Protein AF-A0A3N5WLM2-F1 (afdb_monomer_lite)

Foldseek 3Di:
DDDDDDDDDDPPPPPPPPQPDDDPPDDDQWDDDFDLAQATEAEWQEPPRKDKDKTKGADWAFDFKDKDKWAKFANDDFQWKKKKKWKAFWDQDDVHNGIDGDDTPAIDIQTRPQKDKDFPFFQTKYWYDYPDDDIDTRRYGTMMMIMHGHDRVRTDTDDHHNVRMGMMMMMMHIYGPPPPMTMD

Secondary structure (DSSP, 8-state):
-----------------------TTS--S-------STT-EEE--BTT--EEEEEEE-S-EEE-EEEEEEEBGGG---TTPEEEEEEEEEE-SSSSSS-EEEEEEEEEEE-TTSEEEEEEEES---EEEETTTEEESS--SEEEEEEEE--GGGSEEE--BTTB-EEEEEEEEEE--SS---B-

pLDDT: mean 91.4, std 15.49, range [40.03, 98.88]

Radius of gyration: 20.11 Å; chains: 1; bounding box: 46×78×51 Å

Structure (mmCIF, N/CA/C/O backbone):
data_AF-A0A3N5WLM2-F1
#
_entry.id   AF-A0A3N5WLM2-F1
#
loop_
_atom_site.group_PDB
_atom_site.id
_atom_site.type_symbol
_atom_site.label_atom_id
_atom_site.label_alt_id
_atom_site.label_comp_id
_atom_site.label_asym_id
_atom_site.label_entity_id
_atom_site.label_seq_id
_atom_site.pdbx_PDB_ins_code
_atom_site.Cartn_x
_atom_site.Cartn_y
_atom_site.Cartn_z
_atom_site.occupancy
_atom_site.B_iso_or_equiv
_atom_site.auth_seq_id
_atom_site.auth_comp_id
_atom_site.auth_asym_id
_atom_site.auth_atom_id
_atom_site.pdbx_PDB_model_num
ATOM 1 N N . MET A 1 1 ? 23.595 -56.200 30.506 1.00 44.47 1 MET A N 1
ATOM 2 C CA . MET A 1 1 ? 23.337 -54.750 30.668 1.00 44.47 1 MET A CA 1
ATOM 3 C C . MET A 1 1 ? 23.319 -54.104 29.282 1.00 44.47 1 MET A C 1
ATOM 5 O O . MET A 1 1 ? 24.371 -53.776 28.753 1.00 44.47 1 MET A O 1
ATOM 9 N N . ARG A 1 2 ? 22.150 -54.022 28.634 1.00 40.03 2 ARG A N 1
ATOM 10 C CA . ARG A 1 2 ? 21.978 -53.381 27.317 1.00 40.03 2 ARG A CA 1
ATOM 11 C C . ARG A 1 2 ? 21.436 -51.975 27.572 1.00 40.03 2 ARG A C 1
ATOM 13 O O . ARG A 1 2 ? 20.344 -51.846 28.112 1.00 40.03 2 ARG A O 1
ATOM 20 N N . ARG A 1 3 ? 22.230 -50.947 27.268 1.00 43.75 3 ARG A N 1
ATOM 21 C CA . ARG A 1 3 ? 21.821 -49.540 27.363 1.00 43.75 3 ARG A CA 1
ATOM 22 C C . ARG A 1 3 ? 20.996 -49.202 26.122 1.00 43.75 3 ARG A C 1
ATOM 24 O O . ARG A 1 3 ? 21.538 -49.175 25.023 1.00 43.75 3 ARG A O 1
ATOM 31 N N . THR A 1 4 ? 19.699 -48.996 26.292 1.00 44.50 4 THR A N 1
ATOM 32 C CA . THR A 1 4 ? 18.829 -48.385 25.285 1.00 44.50 4 THR A CA 1
ATOM 33 C C . THR A 1 4 ? 19.097 -46.883 25.264 1.00 44.50 4 THR A C 1
ATOM 35 O O . THR A 1 4 ? 18.887 -46.197 26.260 1.00 44.50 4 THR A O 1
ATOM 38 N N . VAL A 1 5 ? 19.601 -46.380 24.138 1.00 48.16 5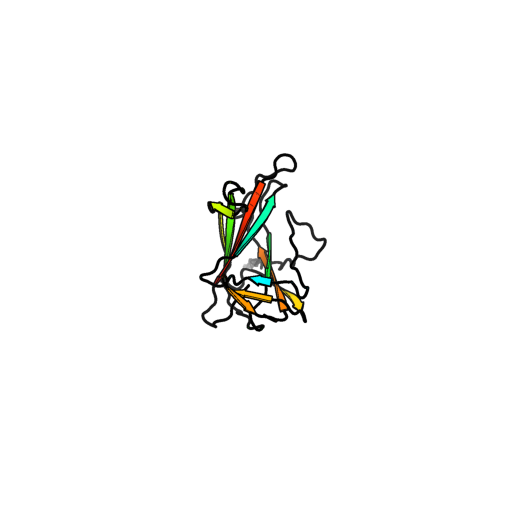 VAL A N 1
ATOM 39 C CA . VAL A 1 5 ? 19.679 -44.944 23.853 1.00 48.16 5 VAL A CA 1
ATOM 40 C C . VAL A 1 5 ? 18.321 -44.540 23.287 1.00 48.16 5 VAL A C 1
ATOM 42 O O . VAL A 1 5 ? 17.920 -45.046 22.242 1.00 48.16 5 VAL A O 1
ATOM 45 N N . ALA A 1 6 ? 17.591 -43.684 23.998 1.00 45.59 6 ALA A N 1
ATOM 46 C CA . ALA A 1 6 ? 16.382 -43.057 23.482 1.00 45.59 6 ALA A CA 1
ATOM 47 C C . ALA A 1 6 ? 16.792 -41.817 22.677 1.00 45.59 6 ALA A C 1
ATOM 49 O O . ALA A 1 6 ? 17.279 -40.840 23.244 1.00 45.59 6 ALA A O 1
ATOM 50 N N . SER A 1 7 ? 16.637 -41.872 21.355 1.00 45.97 7 SER A N 1
ATOM 51 C CA . SER A 1 7 ? 1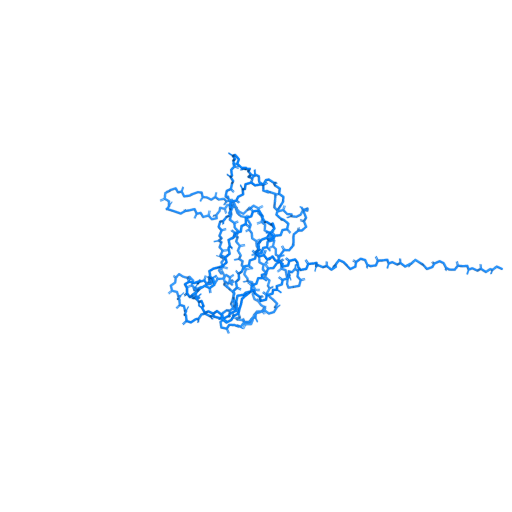6.790 -40.703 20.490 1.00 45.97 7 SER A CA 1
ATOM 52 C C . SER A 1 7 ? 15.557 -39.813 20.622 1.00 45.97 7 SER A C 1
ATOM 54 O O . SER A 1 7 ? 14.458 -40.212 20.244 1.00 45.97 7 SER A O 1
ATOM 56 N N . PHE A 1 8 ? 15.742 -38.602 21.146 1.00 47.66 8 PHE A N 1
ATOM 57 C CA . PHE A 1 8 ? 14.763 -37.525 21.028 1.00 47.66 8 PHE A CA 1
ATOM 58 C C . PHE A 1 8 ? 14.838 -36.962 19.606 1.00 47.66 8 PHE A C 1
ATOM 60 O O . PHE A 1 8 ? 15.815 -36.309 19.244 1.00 47.66 8 PHE A O 1
ATOM 67 N N . ALA A 1 9 ? 13.825 -37.239 18.787 1.00 48.75 9 ALA A N 1
ATOM 68 C CA . ALA A 1 9 ? 13.626 -36.523 17.536 1.00 48.75 9 ALA A CA 1
ATOM 69 C C . ALA A 1 9 ? 13.034 -35.146 17.868 1.00 48.75 9 ALA A C 1
ATOM 71 O O . ALA A 1 9 ? 11.896 -35.051 18.327 1.00 48.75 9 ALA A O 1
ATOM 72 N N . ALA A 1 10 ? 13.817 -34.086 17.680 1.00 49.72 10 ALA A N 1
ATOM 73 C CA . ALA A 1 10 ? 13.306 -32.724 17.708 1.00 49.72 10 ALA A CA 1
ATOM 74 C C . ALA A 1 10 ? 12.447 -32.512 16.452 1.00 49.72 10 ALA A C 1
ATOM 76 O O . ALA A 1 10 ? 12.963 -32.543 15.334 1.00 49.72 10 ALA A O 1
ATOM 77 N N . LEU A 1 11 ? 11.136 -32.335 16.629 1.00 43.75 11 LEU A N 1
ATOM 78 C CA . LEU A 1 11 ? 10.263 -31.852 15.564 1.00 43.75 11 LEU A CA 1
ATOM 79 C C . LEU A 1 11 ? 10.614 -30.378 15.321 1.00 43.75 11 LEU A C 1
ATOM 81 O O . LEU A 1 11 ? 10.199 -29.501 16.075 1.00 43.75 11 LEU A O 1
ATOM 85 N N . LEU A 1 12 ? 11.402 -30.107 14.282 1.00 45.97 12 LEU A N 1
ATOM 86 C CA . LEU A 1 12 ? 11.454 -28.777 13.689 1.00 45.97 12 LEU A CA 1
ATOM 87 C C . LEU A 1 12 ? 10.104 -28.538 13.007 1.00 45.97 12 LEU A C 1
ATOM 89 O O . LEU A 1 12 ? 9.857 -29.039 11.912 1.00 45.97 12 LEU A O 1
ATOM 93 N N . LEU A 1 13 ? 9.219 -27.797 13.673 1.00 43.22 13 LEU A N 1
ATOM 94 C CA . LEU A 1 13 ? 8.105 -27.138 13.004 1.00 43.22 13 LEU A CA 1
ATOM 95 C C . LEU A 1 13 ? 8.706 -26.080 12.075 1.00 43.22 13 LEU A C 1
ATOM 97 O O . LEU A 1 13 ? 8.977 -24.956 12.490 1.00 43.22 13 LEU A O 1
ATOM 101 N N . LEU A 1 14 ? 8.946 -26.448 10.815 1.00 43.94 14 LEU A N 1
ATOM 102 C CA . LEU A 1 14 ? 8.993 -25.452 9.756 1.00 43.94 14 LEU A CA 1
ATOM 103 C C . LEU A 1 14 ? 7.579 -24.883 9.652 1.00 43.94 14 LEU A C 1
ATOM 105 O O . LEU A 1 14 ? 6.694 -25.510 9.070 1.00 43.94 14 LEU A O 1
ATOM 109 N N . ALA A 1 15 ? 7.362 -23.712 10.246 1.00 44.44 15 ALA A N 1
ATOM 110 C CA . ALA A 1 15 ? 6.264 -22.862 9.835 1.00 44.44 15 ALA A CA 1
ATOM 111 C C . ALA A 1 15 ? 6.551 -22.485 8.379 1.00 44.44 15 ALA A C 1
ATOM 113 O O . ALA A 1 15 ? 7.351 -21.596 8.097 1.00 44.44 15 ALA A O 1
ATOM 114 N N . ALA A 1 16 ? 5.964 -23.226 7.441 1.00 44.88 16 ALA A N 1
ATOM 115 C CA . ALA A 1 16 ? 5.761 -22.685 6.116 1.00 44.88 16 ALA A CA 1
ATOM 116 C C . ALA A 1 16 ? 4.940 -21.415 6.342 1.00 44.88 16 ALA A C 1
ATOM 118 O O . ALA A 1 16 ? 3.810 -21.502 6.824 1.00 44.88 16 ALA A O 1
ATOM 119 N N . LEU A 1 17 ? 5.528 -20.248 6.073 1.00 52.06 17 LEU A N 1
ATOM 120 C CA . LEU A 1 17 ? 4.739 -19.055 5.817 1.00 52.06 17 LEU A CA 1
ATOM 121 C C . LEU A 1 17 ? 3.806 -19.467 4.682 1.00 52.06 17 LEU A C 1
ATOM 123 O O . LEU A 1 17 ? 4.241 -19.611 3.540 1.00 52.06 17 LEU A O 1
ATOM 127 N N . ALA A 1 18 ? 2.559 -19.796 5.012 1.00 50.88 18 ALA A N 1
ATOM 128 C CA . ALA A 1 18 ? 1.538 -19.936 4.003 1.00 50.88 18 ALA A CA 1
ATOM 129 C C . ALA A 1 18 ? 1.469 -18.550 3.366 1.00 50.88 18 ALA A C 1
ATOM 131 O O . ALA A 1 18 ? 0.999 -17.603 3.993 1.00 50.88 18 ALA A O 1
ATOM 132 N N . SER A 1 19 ? 2.056 -18.420 2.177 1.00 59.38 19 SER A N 1
ATOM 133 C CA . SER A 1 19 ? 1.876 -17.265 1.313 1.00 59.38 19 SER A CA 1
ATOM 134 C C . SER A 1 19 ? 0.402 -17.286 0.932 1.00 59.38 19 SER A C 1
ATOM 136 O O . SER A 1 19 ? -0.001 -17.944 -0.022 1.00 59.38 19 SER A O 1
ATOM 138 N N . ALA A 1 20 ? -0.429 -16.736 1.812 1.00 74.75 20 ALA A N 1
ATOM 139 C CA . ALA A 1 20 ? -1.855 -16.648 1.604 1.00 74.75 20 ALA A CA 1
ATOM 140 C C . ALA A 1 20 ? -2.052 -15.490 0.636 1.00 74.75 20 ALA A C 1
ATOM 142 O O . ALA A 1 20 ? -2.216 -14.347 1.046 1.00 74.75 20 ALA A O 1
ATOM 143 N N . ASP A 1 21 ? -1.919 -15.789 -0.651 1.00 89.69 21 ASP A N 1
ATOM 144 C CA . ASP A 1 21 ? -2.410 -14.920 -1.707 1.00 89.69 21 ASP A CA 1
ATOM 145 C C . ASP A 1 21 ? -3.864 -14.551 -1.414 1.00 89.69 21 ASP A C 1
ATOM 147 O O . ASP A 1 21 ? -4.655 -15.415 -1.021 1.00 89.69 21 ASP A O 1
ATOM 151 N N . TRP A 1 22 ? -4.217 -13.284 -1.629 1.00 94.19 22 TRP A N 1
ATOM 152 C CA . TRP A 1 22 ? -5.608 -12.863 -1.548 1.00 94.19 22 TRP A CA 1
ATOM 153 C C . TRP A 1 22 ? -6.237 -12.873 -2.935 1.00 94.19 22 TRP A C 1
ATOM 155 O O . TRP A 1 22 ? -5.807 -12.143 -3.830 1.00 94.19 22 TRP A O 1
ATOM 165 N N . ASP A 1 23 ? -7.264 -13.691 -3.124 1.00 93.44 23 ASP A N 1
ATOM 166 C CA . ASP A 1 23 ? -8.043 -13.735 -4.362 1.00 93.44 23 ASP A CA 1
ATOM 167 C C . ASP A 1 23 ? -9.410 -13.057 -4.181 1.00 93.44 23 ASP A C 1
ATOM 169 O O . ASP A 1 23 ? -10.018 -13.174 -3.111 1.00 93.44 23 ASP A O 1
ATOM 173 N N . PRO A 1 24 ? -9.961 -12.415 -5.231 1.00 93.06 24 PRO A N 1
ATOM 174 C CA . PRO A 1 24 ? -11.308 -11.861 -5.190 1.00 93.06 24 PRO A CA 1
ATOM 175 C C . PRO A 1 24 ? -12.348 -12.869 -4.686 1.00 93.06 24 PRO A C 1
ATOM 177 O O . PRO A 1 24 ? -12.489 -13.972 -5.214 1.00 93.06 24 PRO A O 1
ATOM 180 N N . GLY A 1 25 ? -13.104 -12.467 -3.663 1.00 91.00 25 GLY A N 1
ATOM 181 C CA . GLY A 1 25 ? -14.116 -13.301 -3.009 1.00 91.00 25 GLY A CA 1
ATOM 182 C C . GLY A 1 25 ? -13.639 -13.996 -1.732 1.00 91.00 25 GLY A C 1
ATOM 183 O O . GLY A 1 25 ? -14.470 -14.535 -1.001 1.00 91.00 25 GLY A O 1
ATOM 184 N N . GLN A 1 26 ? -12.341 -13.952 -1.419 1.00 93.44 26 GLN A N 1
ATOM 185 C CA . GLN A 1 26 ? -11.853 -14.309 -0.091 1.00 93.44 26 GLN A CA 1
ATOM 186 C C . GLN A 1 26 ? -12.242 -13.234 0.943 1.00 93.44 26 GLN A C 1
ATOM 188 O O . GLN A 1 26 ? -12.353 -12.053 0.600 1.00 93.44 26 GLN A O 1
ATOM 193 N N . PRO A 1 27 ? -12.474 -13.616 2.212 1.00 93.50 27 PRO A N 1
ATOM 194 C CA . PRO A 1 27 ? -12.874 -12.672 3.250 1.00 93.50 27 PRO A CA 1
ATOM 195 C C . PRO A 1 27 ? -11.769 -11.648 3.533 1.00 93.50 27 PRO A C 1
ATOM 197 O O . PRO A 1 27 ? -10.591 -11.991 3.592 1.00 93.50 27 PRO A O 1
ATOM 200 N N . ALA A 1 28 ? -12.165 -10.395 3.744 1.00 95.12 28 ALA A N 1
ATOM 201 C CA . ALA A 1 28 ? -11.299 -9.306 4.176 1.00 95.12 28 ALA A CA 1
ATOM 202 C C . ALA A 1 28 ? -12.132 -8.248 4.912 1.00 95.12 28 ALA A C 1
ATOM 204 O O . ALA A 1 28 ? -13.323 -8.092 4.636 1.00 95.12 28 ALA A O 1
ATOM 205 N N . LYS A 1 29 ? -11.501 -7.515 5.837 1.00 95.88 29 LYS A N 1
ATOM 206 C CA . LYS A 1 29 ? -12.155 -6.427 6.587 1.00 95.88 29 LYS A CA 1
ATOM 207 C C . LYS A 1 29 ? -12.429 -5.205 5.704 1.00 95.88 29 LYS A C 1
ATOM 209 O O . LYS A 1 29 ? -13.420 -4.513 5.903 1.00 95.88 29 LYS A O 1
ATOM 214 N N . TRP A 1 30 ? -11.551 -4.962 4.733 1.00 97.50 30 TRP A N 1
ATOM 215 C CA . TRP A 1 30 ? -11.653 -3.913 3.722 1.00 97.50 30 TRP A CA 1
ATOM 216 C C . TRP A 1 30 ? -10.932 -4.360 2.450 1.00 97.50 30 TRP A C 1
ATOM 218 O O . TRP A 1 30 ? -9.932 -5.074 2.537 1.00 97.50 30 TRP A O 1
ATOM 228 N N . VAL A 1 31 ? -11.438 -3.950 1.285 1.00 97.12 31 VAL A N 1
ATOM 229 C CA . VAL A 1 31 ? -10.830 -4.244 -0.018 1.00 97.12 31 VAL A CA 1
ATOM 230 C C . VAL A 1 31 ? -11.015 -3.054 -0.948 1.00 97.12 31 VAL A C 1
ATOM 232 O O . VAL A 1 31 ? -12.141 -2.607 -1.167 1.00 97.12 31 VAL A O 1
ATOM 235 N N . GLN A 1 32 ? -9.920 -2.641 -1.575 1.00 95.94 32 GLN A N 1
ATOM 236 C CA . GLN A 1 32 ? -9.901 -1.768 -2.740 1.00 95.94 32 GLN A CA 1
ATOM 237 C C . GLN A 1 32 ? -8.978 -2.411 -3.773 1.00 95.94 32 GLN A C 1
ATOM 239 O O . GLN A 1 32 ? -7.782 -2.554 -3.544 1.00 95.94 32 GLN A O 1
ATOM 244 N N . VAL A 1 33 ? -9.563 -2.894 -4.867 1.00 96.25 33 VAL A N 1
ATOM 245 C CA . VAL A 1 33 ? -8.810 -3.557 -5.942 1.00 96.25 33 VAL A CA 1
ATOM 246 C C . VAL A 1 33 ? -8.116 -2.517 -6.832 1.00 96.25 33 VAL A C 1
ATOM 248 O O . VAL A 1 33 ? -8.656 -1.417 -6.977 1.00 96.25 33 VAL A O 1
ATOM 251 N N . PRO A 1 34 ? -6.971 -2.848 -7.459 1.00 96.50 34 PRO A N 1
ATOM 252 C CA . PRO A 1 34 ? -6.311 -1.945 -8.398 1.00 96.50 34 PRO A CA 1
ATOM 253 C C . PRO A 1 34 ? -7.169 -1.714 -9.653 1.00 96.50 34 PRO A C 1
ATOM 255 O O . PRO A 1 34 ? -7.910 -2.606 -10.087 1.00 96.50 34 PRO A O 1
ATOM 258 N N . ASP A 1 35 ? -7.041 -0.535 -10.266 1.00 97.31 35 ASP A N 1
ATOM 259 C CA . ASP A 1 35 ? -7.579 -0.270 -11.605 1.00 97.31 35 ASP A CA 1
ATOM 260 C C . ASP A 1 35 ? -6.618 -0.826 -12.660 1.00 97.31 35 ASP A C 1
ATOM 262 O O . ASP A 1 35 ? -5.685 -0.156 -13.073 1.00 97.31 35 ASP A O 1
ATOM 266 N N . LEU A 1 36 ? -6.872 -2.051 -13.124 1.00 97.31 36 LEU A N 1
ATOM 267 C CA . LEU A 1 36 ? -6.046 -2.719 -14.142 1.00 97.31 36 LEU A CA 1
ATOM 268 C C . LEU A 1 36 ? -6.299 -2.223 -15.580 1.00 97.31 36 LEU A C 1
ATOM 270 O O . LEU A 1 36 ? -5.873 -2.863 -16.548 1.00 97.31 36 LEU A O 1
ATOM 274 N N . SER A 1 37 ? -7.086 -1.161 -15.756 1.00 96.88 37 SER A N 1
ATOM 275 C CA . SER A 1 37 ? -7.336 -0.570 -17.068 1.00 96.88 37 SER A CA 1
ATOM 276 C C . SER A 1 37 ? -6.257 0.451 -17.439 1.00 96.88 37 SER A C 1
ATOM 278 O O . SER A 1 37 ? -5.386 0.791 -16.649 1.00 96.88 37 SER A O 1
ATOM 280 N N . THR A 1 38 ? -6.336 1.014 -18.647 1.00 96.81 38 THR A N 1
ATOM 281 C CA . THR A 1 38 ? -5.380 2.039 -19.102 1.00 96.81 38 THR A CA 1
ATOM 282 C C . THR A 1 38 ? -5.479 3.370 -18.353 1.00 96.81 38 THR A C 1
ATOM 284 O O . THR A 1 38 ? -4.718 4.287 -18.652 1.00 96.81 38 THR A O 1
ATOM 287 N N . THR A 1 39 ? -6.453 3.521 -17.451 1.00 96.62 39 THR A N 1
ATOM 288 C CA . THR A 1 39 ? -6.564 4.679 -16.555 1.00 96.62 39 THR A CA 1
ATOM 289 C C . THR A 1 39 ? -5.977 4.431 -15.170 1.00 96.62 39 THR A C 1
ATOM 291 O O . THR A 1 39 ? -5.917 5.386 -14.397 1.00 96.62 39 THR A O 1
ATOM 294 N N . GLY A 1 40 ? -5.519 3.205 -14.885 1.00 97.06 40 GLY A N 1
ATOM 295 C CA . GLY A 1 40 ? -4.749 2.876 -13.690 1.00 97.06 40 GLY A CA 1
ATOM 296 C C . GLY A 1 40 ? -3.482 3.715 -13.590 1.00 97.06 40 GLY A C 1
ATOM 297 O O . GLY A 1 40 ? -2.917 4.134 -14.609 1.00 97.06 40 GLY A O 1
ATOM 298 N N . ILE A 1 41 ? -3.077 4.022 -12.359 1.00 97.12 41 ILE A N 1
ATOM 299 C CA . ILE A 1 41 ? -1.883 4.816 -12.071 1.00 97.12 41 ILE A CA 1
ATOM 300 C C . ILE A 1 41 ? -1.167 4.213 -10.868 1.00 97.12 41 ILE A C 1
ATOM 302 O O . ILE A 1 41 ? -1.694 4.279 -9.757 1.00 97.12 41 ILE A O 1
ATOM 306 N N . ASP A 1 42 ? 0.060 3.754 -11.081 1.00 97.69 42 ASP A N 1
ATOM 307 C CA . ASP A 1 42 ? 1.010 3.485 -10.008 1.00 97.69 42 ASP A CA 1
ATOM 308 C C . ASP A 1 42 ? 1.634 4.793 -9.541 1.00 97.69 42 ASP A C 1
ATOM 310 O O . ASP A 1 42 ? 2.059 5.645 -10.339 1.00 97.69 42 ASP A O 1
ATOM 314 N N . VAL A 1 43 ? 1.690 4.981 -8.229 1.00 98.00 43 VAL A N 1
ATOM 315 C CA . VAL A 1 43 ? 2.209 6.207 -7.631 1.00 98.00 43 VAL A CA 1
ATOM 316 C C . VAL A 1 43 ? 3.455 5.856 -6.861 1.00 98.00 43 VAL A C 1
ATOM 318 O O . VAL A 1 43 ? 3.394 5.175 -5.845 1.00 98.00 43 VAL A O 1
ATOM 321 N N . LYS A 1 44 ? 4.596 6.381 -7.318 1.00 97.94 44 LYS A N 1
ATOM 322 C CA . LYS A 1 44 ? 5.903 6.049 -6.753 1.00 97.94 44 LYS A CA 1
ATOM 323 C C . LYS A 1 44 ? 5.881 6.059 -5.219 1.00 97.94 44 LYS A C 1
ATOM 325 O O . LYS A 1 44 ? 5.742 7.115 -4.601 1.00 97.94 44 LYS A O 1
ATOM 330 N N . ALA A 1 45 ? 6.145 4.892 -4.642 1.00 97.94 45 ALA A N 1
ATOM 331 C CA . ALA A 1 45 ? 6.245 4.652 -3.207 1.00 97.94 45 ALA A CA 1
ATOM 332 C C . ALA A 1 45 ? 7.668 4.241 -2.782 1.00 97.94 45 ALA A C 1
ATOM 334 O O . ALA A 1 45 ? 7.905 3.892 -1.629 1.00 97.94 45 ALA A O 1
ATOM 335 N N . THR A 1 46 ? 8.650 4.275 -3.689 1.00 97.69 46 THR A N 1
ATOM 336 C CA . THR A 1 46 ? 10.067 4.135 -3.313 1.00 97.69 46 THR A CA 1
ATOM 337 C C . THR A 1 46 ? 10.593 5.390 -2.630 1.00 97.69 46 THR A C 1
ATOM 339 O O . THR A 1 46 ? 10.318 6.505 -3.085 1.00 97.69 46 THR A O 1
ATOM 342 N N . GLU A 1 47 ? 11.418 5.207 -1.596 1.00 95.12 47 GLU A N 1
ATOM 343 C CA . GLU A 1 47 ? 12.065 6.294 -0.857 1.00 95.12 47 GLU A CA 1
ATOM 344 C C . GLU A 1 47 ? 12.608 7.427 -1.772 1.00 95.12 47 GLU A C 1
ATOM 346 O O . GLU A 1 47 ? 13.144 7.176 -2.861 1.00 95.12 47 GLU A O 1
ATOM 351 N N . PRO A 1 48 ? 12.440 8.707 -1.382 1.00 94.88 48 PRO A N 1
ATOM 352 C CA . PRO A 1 48 ? 11.869 9.190 -0.120 1.00 94.88 48 PRO A CA 1
ATOM 353 C C . PRO A 1 48 ? 10.330 9.273 -0.114 1.00 94.88 48 PRO A C 1
ATOM 355 O O . PRO A 1 48 ? 9.764 9.831 0.822 1.00 94.88 48 PRO A O 1
ATOM 358 N N . TYR A 1 49 ? 9.650 8.781 -1.154 1.00 97.25 49 TYR A N 1
ATOM 359 C CA . TYR A 1 49 ? 8.195 8.869 -1.256 1.00 97.25 49 TYR A CA 1
ATOM 360 C C . TYR A 1 49 ? 7.515 7.873 -0.310 1.00 97.25 49 TYR A C 1
ATOM 362 O O . TYR A 1 49 ? 8.044 6.792 -0.051 1.00 97.25 49 TYR A O 1
ATOM 370 N N . ILE A 1 50 ? 6.361 8.273 0.221 1.00 97.06 50 ILE A N 1
ATOM 371 C CA . ILE A 1 50 ? 5.442 7.440 1.000 1.00 97.06 50 ILE A CA 1
ATOM 372 C C . ILE A 1 50 ? 4.071 7.658 0.372 1.00 97.06 50 ILE A C 1
ATOM 374 O O . ILE A 1 50 ? 3.653 8.809 0.205 1.00 97.06 50 ILE A O 1
ATOM 378 N N . LEU A 1 51 ? 3.411 6.571 -0.006 1.00 96.62 51 LEU A N 1
ATOM 379 C CA . LEU A 1 51 ? 2.048 6.592 -0.523 1.00 96.62 51 LEU A CA 1
ATOM 380 C C . LEU A 1 51 ? 1.106 6.121 0.577 1.00 96.62 51 LEU A C 1
ATOM 382 O O . LEU A 1 51 ? 1.453 5.197 1.304 1.00 96.62 51 LEU A O 1
ATOM 386 N N . ALA A 1 52 ? -0.068 6.732 0.688 1.00 96.50 52 ALA A N 1
ATOM 387 C CA . ALA A 1 52 ? -1.069 6.335 1.662 1.00 96.50 52 ALA A CA 1
ATOM 388 C C . ALA A 1 52 ? -2.456 6.303 1.028 1.00 96.50 52 ALA A C 1
ATOM 390 O O . ALA A 1 52 ? -2.772 7.177 0.218 1.00 96.50 52 ALA A O 1
ATOM 391 N N . ASP A 1 53 ? -3.274 5.343 1.446 1.00 97.50 53 ASP A N 1
ATOM 392 C CA . ASP A 1 53 ? -4.697 5.288 1.109 1.00 97.50 53 ASP A CA 1
ATOM 393 C C . ASP A 1 53 ? -5.535 5.034 2.364 1.00 97.50 53 ASP A C 1
ATOM 395 O O . ASP A 1 53 ? -5.050 4.459 3.349 1.00 97.50 53 ASP A O 1
ATOM 399 N N . ASP A 1 54 ? -6.781 5.496 2.351 1.00 97.50 54 ASP A N 1
ATOM 400 C CA . ASP A 1 54 ? -7.692 5.321 3.471 1.00 97.50 54 ASP A CA 1
ATOM 401 C C . ASP A 1 54 ? -8.467 3.999 3.394 1.00 97.50 54 ASP A C 1
ATOM 403 O O . ASP A 1 54 ? -8.640 3.367 2.353 1.00 97.50 54 ASP A O 1
ATOM 407 N N . PHE A 1 55 ? -8.892 3.507 4.555 1.00 98.25 55 PHE A N 1
ATOM 408 C CA . PHE A 1 55 ? -9.721 2.316 4.639 1.00 98.25 55 PHE A CA 1
ATOM 409 C C . PHE A 1 55 ? -10.701 2.389 5.801 1.00 98.25 55 PHE A C 1
ATOM 411 O O . PHE A 1 55 ? -10.380 2.816 6.917 1.00 98.25 55 PHE A O 1
ATOM 418 N N . LEU A 1 56 ? -11.928 1.936 5.542 1.00 98.19 56 LEU A N 1
ATOM 419 C CA . LEU A 1 56 ? -12.991 1.943 6.534 1.00 98.19 56 LEU A CA 1
ATOM 420 C C . LEU A 1 56 ? -12.909 0.703 7.425 1.00 98.19 56 LEU A C 1
ATOM 422 O O . LEU A 1 56 ? -12.991 -0.434 6.964 1.00 98.19 56 LEU A O 1
ATOM 426 N N . CYS A 1 57 ? -12.848 0.921 8.732 1.00 98.50 57 CYS A N 1
ATOM 427 C CA . CYS A 1 57 ? -13.021 -0.120 9.728 1.00 98.50 57 CYS A CA 1
ATOM 428 C C . CYS A 1 57 ? -14.465 -0.172 10.223 1.00 98.50 57 CYS A C 1
ATOM 430 O O . CYS A 1 57 ? -14.924 0.723 10.936 1.00 98.50 57 CYS A O 1
ATOM 432 N N . THR A 1 58 ? -15.140 -1.283 9.947 1.00 98.19 58 THR A N 1
ATOM 433 C CA . THR A 1 58 ? -16.462 -1.610 10.506 1.00 98.19 58 THR A CA 1
ATOM 434 C C . THR A 1 58 ? -16.441 -2.839 11.414 1.00 98.19 58 THR A C 1
ATOM 436 O O . THR A 1 58 ? -17.492 -3.246 11.899 1.00 98.19 58 THR A O 1
ATOM 439 N N . GLU A 1 59 ? -15.278 -3.449 11.642 1.00 97.56 59 GLU A N 1
ATOM 440 C CA . GLU A 1 59 ? -15.133 -4.673 12.432 1.00 97.56 59 GLU A CA 1
ATOM 441 C C . GLU A 1 59 ? -13.966 -4.552 13.418 1.00 97.56 59 GLU A C 1
ATOM 443 O O . GLU A 1 59 ? -12.810 -4.381 13.024 1.00 97.56 59 GLU A O 1
ATOM 448 N N . THR A 1 60 ? -14.264 -4.665 14.712 1.00 98.31 60 THR A N 1
ATOM 449 C CA . THR A 1 60 ? -13.265 -4.602 15.784 1.00 98.31 60 THR A CA 1
ATOM 450 C C . THR A 1 60 ? -12.382 -5.843 15.759 1.00 98.31 60 THR A C 1
ATOM 452 O O . THR A 1 60 ? -12.882 -6.954 15.602 1.00 98.31 60 THR A O 1
ATOM 455 N N . GLY A 1 61 ? -11.076 -5.669 15.950 1.00 98.12 61 GLY A N 1
ATOM 456 C CA . GLY A 1 61 ? -10.125 -6.779 16.026 1.00 98.12 61 GLY A CA 1
ATOM 457 C C . GLY A 1 61 ? -8.804 -6.498 15.313 1.00 98.12 61 GLY A C 1
ATOM 458 O O . GLY A 1 61 ? -8.644 -5.428 14.714 1.00 98.12 61 GLY A O 1
ATOM 459 N N . PRO A 1 62 ? -7.864 -7.452 15.351 1.00 98.31 62 PRO A N 1
ATOM 460 C CA . PRO A 1 62 ? -6.518 -7.266 14.827 1.00 98.31 62 PRO A CA 1
ATOM 461 C C . PRO A 1 62 ? -6.489 -7.259 13.290 1.00 98.31 62 PRO A C 1
ATOM 463 O O . PRO A 1 62 ? -7.293 -7.929 12.640 1.00 98.31 62 PRO A O 1
ATOM 466 N N . ILE A 1 63 ? -5.531 -6.535 12.706 1.00 98.06 63 ILE A N 1
ATOM 467 C CA . ILE A 1 63 ? -5.114 -6.695 11.303 1.00 98.06 63 ILE A CA 1
ATOM 468 C C . ILE A 1 63 ? -3.927 -7.655 11.266 1.00 98.06 63 ILE A C 1
ATOM 470 O O . ILE A 1 63 ? -2.799 -7.277 11.575 1.00 98.06 63 ILE A O 1
ATOM 474 N N . THR A 1 64 ? -4.184 -8.904 10.889 1.00 97.00 64 THR A N 1
ATOM 475 C CA . THR A 1 64 ? -3.164 -9.965 10.799 1.00 97.00 64 THR A CA 1
ATOM 476 C C . THR A 1 64 ? -2.661 -10.208 9.375 1.00 97.00 64 THR A C 1
ATOM 478 O O . THR A 1 64 ? -1.698 -10.947 9.176 1.00 97.00 64 THR A O 1
ATOM 481 N N . GLY A 1 65 ? -3.288 -9.578 8.380 1.00 96.62 65 GLY A N 1
ATOM 482 C CA . GLY A 1 65 ? -2.918 -9.677 6.974 1.00 96.62 65 GLY A CA 1
ATOM 483 C C . GLY A 1 65 ? -3.111 -8.345 6.261 1.00 96.62 65 GLY A C 1
ATOM 484 O O . GLY A 1 65 ? -4.133 -7.685 6.452 1.00 96.62 65 GLY A O 1
ATOM 485 N N . ILE A 1 66 ? -2.126 -7.959 5.453 1.00 98.25 66 ILE A N 1
ATOM 486 C CA . ILE A 1 66 ? -2.201 -6.812 4.545 1.00 98.25 66 ILE A CA 1
ATOM 487 C C . ILE A 1 66 ? -1.801 -7.295 3.153 1.00 98.25 66 ILE A C 1
ATOM 489 O O . ILE A 1 66 ? -0.778 -7.963 2.996 1.00 98.25 66 ILE A O 1
ATOM 493 N N . HIS A 1 67 ? -2.603 -6.938 2.155 1.00 97.94 67 HIS A N 1
ATOM 494 C CA . HIS A 1 67 ? -2.323 -7.199 0.748 1.00 97.94 67 HIS A CA 1
ATOM 495 C C . HIS A 1 67 ? -2.277 -5.863 0.022 1.00 97.94 67 HIS A C 1
ATOM 497 O O . HIS A 1 67 ? -3.216 -5.077 0.145 1.00 97.94 67 HIS A O 1
ATOM 503 N N . ILE A 1 68 ? -1.194 -5.608 -0.705 1.00 98.00 68 ILE A N 1
ATOM 504 C CA . ILE A 1 68 ? -1.074 -4.423 -1.559 1.00 98.00 68 ILE A CA 1
ATOM 505 C C . ILE A 1 68 ? -0.869 -4.872 -2.997 1.00 98.00 68 ILE A C 1
ATOM 507 O O . ILE A 1 68 ? -0.255 -5.912 -3.254 1.00 98.00 68 ILE A O 1
ATOM 511 N N . TRP A 1 69 ? -1.371 -4.061 -3.914 1.00 98.19 69 TRP A N 1
ATOM 512 C CA . TRP A 1 69 ? -1.070 -4.168 -5.328 1.00 98.19 69 TRP A CA 1
ATOM 513 C C . TRP A 1 69 ? -0.136 -3.034 -5.708 1.00 98.19 69 TRP A C 1
ATOM 515 O O . TRP A 1 69 ? -0.272 -1.937 -5.174 1.00 98.19 69 TRP A O 1
ATOM 525 N N . GLY A 1 70 ? 0.811 -3.327 -6.584 1.00 97.50 70 GLY A N 1
ATOM 526 C CA . GLY A 1 70 ? 1.726 -2.332 -7.114 1.00 97.50 70 GLY A CA 1
ATOM 527 C C . GLY A 1 70 ? 2.645 -2.935 -8.158 1.00 97.50 70 GLY A C 1
ATOM 528 O O . GLY A 1 70 ? 2.710 -4.163 -8.327 1.00 97.50 70 GLY A O 1
ATOM 529 N N . SER A 1 71 ? 3.373 -2.065 -8.830 1.00 98.19 71 SER A N 1
ATOM 530 C CA . SER A 1 71 ? 4.145 -2.401 -10.017 1.00 98.19 71 SER A CA 1
ATOM 531 C C . SER A 1 71 ? 5.577 -1.881 -9.909 1.00 98.19 71 SER A C 1
ATOM 533 O O . SER A 1 71 ? 5.953 -1.137 -8.997 1.00 98.19 71 SER A O 1
ATOM 535 N N . TRP A 1 72 ? 6.429 -2.330 -10.828 1.00 98.25 72 TRP A N 1
ATOM 536 C CA . TRP A 1 72 ? 7.819 -1.887 -10.912 1.00 98.25 72 TRP A CA 1
ATOM 537 C C . TRP A 1 72 ? 8.028 -1.108 -12.197 1.00 98.25 72 TRP A C 1
ATOM 539 O O . TRP A 1 72 ? 7.830 -1.657 -13.277 1.00 98.25 72 TRP A O 1
ATOM 549 N N . LEU A 1 73 ? 8.506 0.132 -12.093 1.00 98.12 73 LEU A N 1
ATOM 550 C CA . LEU A 1 73 ? 8.743 0.987 -13.254 1.00 98.12 73 LEU A CA 1
ATOM 551 C C . LEU A 1 73 ? 9.620 0.277 -14.302 1.00 98.12 73 LEU A C 1
ATOM 553 O O . LEU A 1 73 ? 10.717 -0.198 -13.993 1.00 98.12 73 LEU A O 1
ATOM 557 N N . ASN A 1 74 ? 9.169 0.273 -15.558 1.00 97.62 74 ASN A N 1
ATOM 558 C CA . ASN A 1 74 ? 9.775 -0.433 -16.692 1.00 97.62 74 ASN A CA 1
ATOM 559 C C . ASN A 1 74 ? 9.932 -1.952 -16.483 1.00 97.62 74 ASN A C 1
ATOM 561 O O . ASN A 1 74 ? 10.842 -2.555 -17.058 1.00 97.62 74 ASN A O 1
ATOM 565 N N . ASP A 1 75 ? 9.100 -2.559 -15.635 1.00 97.50 75 ASP A N 1
ATOM 566 C CA . ASP A 1 75 ? 9.177 -3.968 -15.240 1.00 97.50 75 ASP A CA 1
ATOM 567 C C . ASP A 1 75 ? 10.536 -4.348 -14.593 1.00 97.50 75 ASP A C 1
ATOM 569 O O . ASP A 1 75 ? 10.954 -5.512 -14.598 1.00 97.50 75 ASP A O 1
ATOM 573 N N . VAL A 1 76 ? 11.259 -3.369 -14.021 1.00 97.19 76 VAL A N 1
ATOM 574 C CA . VAL A 1 76 ? 12.558 -3.577 -13.353 1.00 97.19 76 VAL A CA 1
ATOM 575 C C . VAL A 1 76 ? 12.339 -3.898 -11.875 1.00 97.19 76 VAL A C 1
ATOM 577 O O . VAL A 1 76 ? 12.322 -3.013 -11.023 1.00 97.19 76 VAL A O 1
ATOM 580 N N . VAL A 1 77 ? 12.188 -5.186 -11.576 1.00 95.31 77 VAL A N 1
ATOM 581 C CA . VAL A 1 77 ? 11.902 -5.691 -10.223 1.00 95.31 77 VAL A CA 1
ATOM 582 C C . VAL A 1 77 ? 13.126 -5.615 -9.300 1.00 95.31 77 VAL A C 1
ATOM 584 O O . VAL A 1 77 ? 14.214 -6.065 -9.665 1.00 95.31 77 VAL A O 1
ATOM 587 N N . GLU A 1 78 ? 12.935 -5.136 -8.065 1.00 94.25 78 GLU A N 1
ATOM 588 C CA . GLU A 1 78 ? 13.897 -5.300 -6.967 1.00 94.25 78 GLU A CA 1
ATOM 589 C C . GLU A 1 78 ? 13.599 -6.594 -6.186 1.00 94.25 78 GLU A C 1
ATOM 591 O O . GLU A 1 78 ? 12.598 -6.669 -5.469 1.00 94.25 78 GLU A O 1
ATOM 596 N N . PRO A 1 79 ? 14.459 -7.625 -6.266 1.00 89.19 79 PRO A N 1
ATOM 597 C CA . PRO A 1 79 ? 14.227 -8.879 -5.554 1.00 89.19 79 PRO A CA 1
ATOM 598 C C . PRO A 1 79 ? 14.414 -8.763 -4.034 1.00 89.19 79 PRO A C 1
ATOM 600 O O . PRO A 1 79 ? 13.878 -9.591 -3.301 1.00 89.19 79 PRO A O 1
ATOM 603 N N . ASN A 1 80 ? 15.171 -7.766 -3.558 1.00 93.38 80 ASN A N 1
ATOM 604 C CA . ASN A 1 80 ? 15.492 -7.575 -2.143 1.00 93.38 80 ASN A CA 1
ATOM 605 C C . ASN A 1 80 ? 14.926 -6.252 -1.608 1.00 93.38 80 ASN A C 1
ATOM 607 O O . ASN A 1 80 ? 15.637 -5.494 -0.951 1.00 93.38 80 ASN A O 1
ATOM 611 N N . VAL A 1 81 ? 13.662 -5.960 -1.917 1.00 97.12 81 VAL A N 1
ATOM 612 C CA . VAL A 1 81 ? 12.985 -4.757 -1.422 1.00 97.12 81 VAL A CA 1
ATOM 613 C C . VAL A 1 81 ? 12.587 -4.932 0.043 1.00 97.12 81 VAL A C 1
ATOM 615 O O . VAL A 1 81 ? 12.057 -5.965 0.442 1.00 97.12 81 VAL A O 1
ATOM 618 N N . THR A 1 82 ? 12.819 -3.906 0.850 1.00 98.25 82 THR A N 1
ATOM 619 C CA . THR A 1 82 ? 12.245 -3.811 2.194 1.00 98.25 82 THR A CA 1
ATOM 62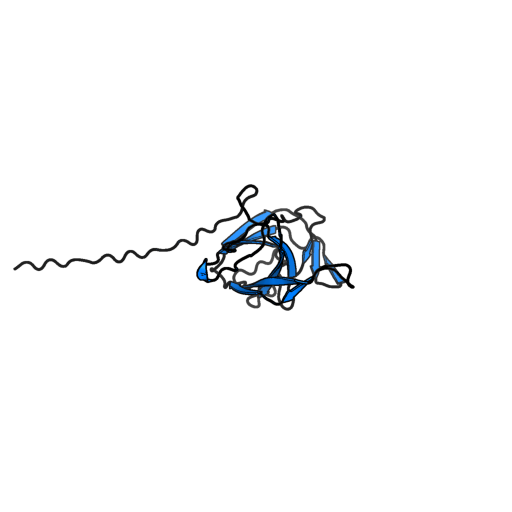0 C C . THR A 1 82 ? 10.999 -2.939 2.115 1.00 98.25 82 THR A C 1
ATOM 622 O O . THR A 1 82 ? 11.047 -1.845 1.552 1.00 98.25 82 THR A O 1
ATOM 625 N N . PHE A 1 83 ? 9.887 -3.395 2.687 1.00 98.56 83 PHE A N 1
ATOM 626 C CA . PHE A 1 83 ? 8.674 -2.585 2.803 1.00 98.56 83 PHE A CA 1
ATOM 627 C C . PHE A 1 83 ? 8.519 -2.057 4.222 1.00 98.56 83 PHE A C 1
ATOM 629 O O . PHE A 1 83 ? 8.651 -2.804 5.191 1.00 98.56 83 PHE A O 1
ATOM 636 N N . ILE A 1 84 ? 8.191 -0.778 4.352 1.00 98.69 84 ILE A N 1
ATOM 637 C CA . ILE A 1 84 ? 7.707 -0.201 5.602 1.00 98.69 84 ILE A CA 1
ATOM 638 C C . ILE A 1 84 ? 6.227 0.081 5.416 1.00 98.69 84 ILE A C 1
ATOM 640 O O . ILE A 1 84 ? 5.845 0.829 4.517 1.00 98.69 84 ILE A O 1
ATOM 644 N N . LEU A 1 85 ? 5.415 -0.529 6.277 1.00 98.81 85 LEU A N 1
ATOM 645 C CA . LEU A 1 85 ? 3.992 -0.245 6.371 1.00 98.81 85 LEU A CA 1
ATOM 646 C C . LEU A 1 85 ? 3.713 0.499 7.674 1.00 98.81 85 LEU A C 1
ATOM 648 O O . LEU A 1 85 ? 4.269 0.158 8.726 1.00 98.81 85 LEU A O 1
ATOM 652 N N . SER A 1 86 ? 2.824 1.484 7.631 1.00 98.75 86 SER A N 1
ATOM 653 C CA . SER A 1 86 ? 2.294 2.115 8.839 1.00 98.75 86 SER A CA 1
ATOM 654 C C . SER A 1 86 ? 0.801 2.357 8.744 1.00 98.75 86 SER A C 1
ATOM 656 O O . SER A 1 86 ? 0.257 2.582 7.672 1.00 98.75 86 SER A O 1
ATOM 658 N N . ILE A 1 87 ? 0.131 2.286 9.893 1.00 98.88 87 ILE A N 1
ATOM 659 C CA . ILE A 1 87 ? -1.285 2.620 10.014 1.00 98.88 87 ILE A CA 1
ATOM 660 C C . ILE A 1 87 ? -1.401 3.909 10.806 1.00 98.88 87 ILE A C 1
ATOM 662 O O . ILE A 1 87 ? -0.817 4.041 11.887 1.00 98.88 87 ILE A O 1
ATOM 666 N N . HIS A 1 88 ? -2.169 4.848 10.272 1.00 98.81 88 HIS A N 1
ATOM 667 C CA . HIS A 1 88 ? -2.363 6.167 10.848 1.00 98.81 88 HIS A CA 1
ATOM 668 C C . HIS A 1 88 ? -3.827 6.391 11.221 1.00 98.81 88 HIS A C 1
ATOM 670 O O . HIS A 1 88 ? -4.749 5.848 10.609 1.00 98.81 88 HIS A O 1
ATOM 676 N N . ALA A 1 89 ? -4.037 7.228 12.236 1.00 98.69 89 ALA A N 1
ATOM 677 C CA . ALA A 1 89 ? -5.344 7.812 12.500 1.00 98.69 89 ALA A CA 1
ATOM 678 C C . ALA A 1 89 ? -5.767 8.700 11.322 1.00 98.69 89 ALA A C 1
ATOM 680 O O . ALA A 1 89 ? -4.919 9.337 10.699 1.00 98.69 89 ALA A O 1
ATOM 681 N N . ASP A 1 90 ? -7.066 8.805 11.060 1.00 98.38 90 ASP A N 1
ATOM 682 C CA . ASP A 1 90 ? -7.587 9.779 10.104 1.00 98.38 90 ASP A CA 1
ATOM 683 C C . ASP A 1 90 ? -7.533 11.211 10.663 1.00 98.38 90 ASP A C 1
ATOM 685 O O . ASP A 1 90 ? -7.881 11.468 11.820 1.00 98.38 90 ASP A O 1
ATOM 689 N N . ILE A 1 91 ? -7.112 12.162 9.826 1.00 98.19 91 ILE A N 1
ATOM 690 C CA . ILE A 1 91 ? -7.469 13.573 9.981 1.00 98.19 91 ILE A CA 1
ATOM 691 C C . ILE A 1 91 ? -8.598 13.834 8.982 1.00 98.19 91 ILE A C 1
ATOM 693 O O . ILE A 1 91 ? -8.307 13.980 7.788 1.00 98.19 91 ILE A O 1
ATOM 697 N N . PRO A 1 92 ? -9.854 13.958 9.449 1.00 96.56 92 PRO A N 1
ATOM 698 C CA . PRO A 1 92 ? -10.982 14.164 8.560 1.00 96.56 92 PRO A CA 1
ATOM 699 C C . PRO A 1 92 ? -10.819 15.420 7.710 1.00 96.56 92 PRO A C 1
ATOM 701 O O . PRO A 1 92 ? -10.183 16.403 8.119 1.00 96.56 92 PRO A O 1
ATOM 704 N N . ALA A 1 93 ? -11.482 15.417 6.554 1.00 94.81 93 ALA A N 1
ATOM 705 C CA . ALA A 1 93 ? -11.678 16.634 5.783 1.00 94.81 93 ALA A CA 1
ATOM 706 C C . ALA A 1 93 ? -12.282 17.733 6.677 1.00 94.81 93 ALA A C 1
ATOM 708 O O . ALA A 1 93 ? -13.110 17.490 7.559 1.00 94.81 93 ALA A O 1
ATOM 709 N N . GLY A 1 94 ? -11.851 18.966 6.451 1.00 91.81 94 GLY A N 1
ATOM 710 C CA . GLY A 1 94 ? -12.214 20.098 7.290 1.00 91.81 94 GLY A CA 1
ATOM 711 C C . GLY A 1 94 ? -11.999 21.388 6.513 1.00 91.81 94 GLY A C 1
ATOM 712 O O . GLY A 1 94 ? -12.668 21.595 5.504 1.00 91.81 94 GLY A O 1
ATOM 713 N N . PRO A 1 95 ? -11.053 22.257 6.917 1.00 93.12 95 PRO A N 1
ATOM 714 C CA . PRO A 1 95 ? -10.666 23.395 6.086 1.00 93.12 95 PRO A CA 1
ATOM 715 C C . PRO A 1 95 ? -10.057 22.976 4.740 1.00 93.12 95 PRO A C 1
ATOM 717 O O . PRO A 1 95 ? -10.156 23.722 3.770 1.00 93.12 95 PRO A O 1
ATOM 720 N N . LEU A 1 96 ? -9.414 21.801 4.684 1.00 94.44 96 LEU A N 1
ATOM 721 C CA . LEU A 1 96 ? -9.006 21.180 3.424 1.00 94.44 96 LEU A CA 1
ATOM 722 C C . LEU A 1 96 ? -10.127 20.288 2.880 1.00 94.44 96 LEU A C 1
ATOM 724 O O . LEU A 1 96 ? -10.829 19.661 3.678 1.00 94.44 96 LEU A O 1
ATOM 728 N N . PRO A 1 97 ? -10.263 20.183 1.544 1.00 94.56 97 PRO A N 1
ATOM 729 C CA . PRO A 1 97 ? -11.346 19.426 0.921 1.00 94.56 97 PRO A CA 1
ATOM 730 C C . PRO A 1 97 ? -11.154 17.900 0.968 1.00 94.56 97 PRO A C 1
ATOM 732 O O . PRO A 1 97 ? -11.997 17.183 0.441 1.00 94.56 97 PRO A O 1
ATOM 735 N N . TYR A 1 98 ? -10.070 17.405 1.569 1.00 93.12 98 TYR A N 1
ATOM 736 C CA . TYR A 1 98 ? -9.715 15.986 1.636 1.00 93.12 98 TYR A CA 1
ATOM 737 C C . TYR A 1 98 ? -9.252 15.590 3.045 1.00 93.12 98 TYR A C 1
ATOM 739 O O . TYR A 1 98 ? -8.696 16.419 3.777 1.00 93.12 98 TYR A O 1
ATOM 747 N N . SER A 1 99 ? -9.501 14.328 3.407 1.00 96.62 99 SER A N 1
ATOM 748 C CA . SER A 1 99 ? -8.888 13.644 4.551 1.00 96.62 99 SER A CA 1
ATOM 749 C C . SER A 1 99 ? -7.404 13.381 4.279 1.00 96.62 99 SER A C 1
ATOM 751 O O . SER A 1 99 ? -6.923 13.544 3.155 1.00 96.62 99 SER A O 1
ATOM 753 N N . ARG A 1 100 ? -6.646 13.042 5.324 1.00 96.75 100 ARG A N 1
ATOM 754 C CA . ARG A 1 100 ? -5.213 12.729 5.208 1.00 96.75 100 ARG A CA 1
ATOM 755 C C . ARG A 1 100 ? -4.720 11.884 6.385 1.00 96.75 100 ARG A C 1
ATOM 757 O O . ARG A 1 100 ? -5.317 11.975 7.465 1.00 96.75 100 ARG A O 1
ATOM 764 N N . PRO A 1 101 ? -3.580 11.184 6.235 1.00 97.94 101 PRO A N 1
ATOM 765 C CA . PRO A 1 101 ? -2.931 10.499 7.343 1.00 97.94 101 PRO A CA 1
ATOM 766 C C . PRO A 1 101 ? -2.625 11.451 8.502 1.00 97.94 101 PRO A C 1
ATOM 768 O O . PRO A 1 101 ? -2.107 12.560 8.325 1.00 97.94 101 PRO A O 1
ATOM 771 N N . GLY A 1 102 ? -2.965 11.006 9.705 1.00 97.94 102 GLY A N 1
ATOM 772 C CA . GLY A 1 102 ? -2.684 11.670 10.966 1.00 97.94 102 GLY A CA 1
ATOM 773 C C . GLY A 1 102 ? -1.540 11.017 11.727 1.00 97.94 102 GLY A C 1
ATOM 774 O O . GLY A 1 102 ? -0.498 10.665 11.172 1.00 97.94 102 GLY A O 1
ATOM 775 N N . GLN A 1 103 ? -1.722 10.884 13.040 1.00 98.25 103 GLN A N 1
ATOM 776 C CA . GLN A 1 103 ? -0.736 10.259 13.916 1.00 98.25 103 GLN A CA 1
ATOM 777 C C . GLN A 1 103 ? -0.510 8.791 13.525 1.00 98.25 103 GLN A C 1
ATOM 779 O O . GLN A 1 103 ? -1.475 8.050 13.352 1.00 98.25 103 GLN A O 1
ATOM 784 N N . VAL A 1 104 ? 0.757 8.366 13.487 1.00 98.62 104 VAL A N 1
ATOM 785 C CA . VAL A 1 104 ? 1.144 6.951 13.377 1.00 98.62 104 VAL A CA 1
ATOM 786 C C . VAL A 1 104 ? 0.628 6.190 14.603 1.00 98.62 104 VAL A C 1
ATOM 788 O O . VAL A 1 104 ? 0.976 6.521 15.740 1.00 98.62 104 VAL A O 1
ATOM 791 N N . LEU A 1 105 ? -0.188 5.166 14.376 1.00 98.75 105 LEU A N 1
ATOM 792 C CA . LEU A 1 105 ? -0.709 4.269 15.412 1.00 98.75 105 LEU A CA 1
ATOM 793 C C . LEU A 1 105 ? 0.037 2.935 15.441 1.00 98.75 105 LEU A C 1
ATOM 795 O O . LEU A 1 105 ? 0.142 2.303 16.489 1.00 98.75 105 LEU A O 1
ATOM 799 N N . TRP A 1 106 ? 0.560 2.515 14.292 1.00 98.81 106 TRP A N 1
ATOM 800 C CA . TRP A 1 106 ? 1.293 1.270 14.133 1.00 98.81 106 TRP A CA 1
ATOM 801 C C . TRP A 1 106 ? 2.293 1.390 12.988 1.00 98.81 106 TRP A C 1
ATOM 803 O O . TRP A 1 106 ? 2.045 2.100 12.016 1.00 98.81 106 TRP A O 1
ATOM 813 N N . THR A 1 107 ? 3.418 0.691 13.092 1.00 98.62 107 THR A N 1
ATOM 814 C CA . THR A 1 107 ? 4.398 0.579 12.011 1.00 98.62 107 THR A CA 1
ATOM 815 C C . THR A 1 107 ? 5.103 -0.764 12.083 1.00 98.62 107 THR A C 1
ATOM 817 O O . THR A 1 107 ? 5.339 -1.290 13.176 1.00 98.62 107 THR A O 1
ATOM 820 N N . LYS A 1 108 ? 5.453 -1.311 10.921 1.00 98.56 108 LYS A N 1
ATOM 821 C CA . LYS A 1 108 ? 6.255 -2.522 10.818 1.00 98.56 108 LYS A CA 1
ATOM 822 C C . LYS A 1 108 ? 7.093 -2.514 9.549 1.00 98.56 108 LYS A C 1
ATOM 824 O O . LYS A 1 108 ? 6.611 -2.191 8.465 1.00 98.56 108 LYS A O 1
ATOM 829 N N . THR A 1 109 ? 8.340 -2.936 9.710 1.00 98.56 109 THR A N 1
ATOM 830 C CA . THR A 1 109 ? 9.263 -3.209 8.610 1.00 98.56 109 THR A CA 1
ATOM 831 C C . THR A 1 109 ? 9.179 -4.681 8.223 1.00 98.56 109 THR A C 1
ATOM 833 O O . THR A 1 109 ? 9.260 -5.564 9.082 1.00 98.56 109 THR A O 1
ATOM 836 N N . PHE A 1 110 ? 9.042 -4.935 6.927 1.00 98.00 110 PHE A N 1
ATOM 837 C CA . PHE A 1 110 ? 9.048 -6.252 6.310 1.00 98.00 110 PHE A CA 1
ATOM 838 C C . PHE A 1 110 ? 10.285 -6.384 5.429 1.00 98.00 110 PHE A C 1
ATOM 840 O O . PHE A 1 110 ? 10.354 -5.838 4.328 1.00 98.00 110 PHE A O 1
ATOM 847 N N . GLU A 1 111 ? 11.271 -7.112 5.942 1.00 97.50 111 GLU A N 1
ATOM 848 C CA . GLU A 1 111 ? 12.507 -7.414 5.223 1.00 97.50 111 GLU A CA 1
ATOM 849 C C . GLU A 1 111 ? 12.276 -8.454 4.113 1.00 97.50 111 GLU A C 1
ATOM 851 O O . GLU A 1 111 ? 11.321 -9.243 4.199 1.00 97.50 111 GLU A O 1
ATOM 856 N N . PRO A 1 112 ? 13.161 -8.526 3.100 1.00 95.75 112 PRO A N 1
ATOM 857 C CA . PRO A 1 112 ? 13.100 -9.550 2.065 1.00 95.75 112 PRO A CA 1
ATOM 858 C C . PRO A 1 112 ? 12.937 -10.958 2.648 1.00 95.75 112 PRO A C 1
ATOM 860 O O . PRO A 1 112 ? 13.662 -11.374 3.554 1.00 95.75 112 PRO A O 1
ATOM 863 N N . GLY A 1 113 ? 11.963 -11.702 2.123 1.00 94.31 113 GLY A N 1
ATOM 864 C CA . GLY A 1 113 ? 11.640 -13.058 2.578 1.00 94.31 113 GLY A CA 1
ATOM 865 C C . GLY A 1 113 ? 10.700 -13.139 3.789 1.00 94.31 113 GLY A C 1
ATOM 866 O O . GLY A 1 113 ? 10.351 -14.247 4.192 1.00 94.31 113 GLY A O 1
ATOM 867 N N . THR A 1 114 ? 10.258 -12.007 4.351 1.00 95.00 114 THR A N 1
ATOM 868 C CA . THR A 1 114 ? 9.224 -11.969 5.412 1.00 95.00 114 THR A CA 1
ATOM 869 C C . THR A 1 114 ? 7.802 -11.771 4.878 1.00 95.00 114 THR A C 1
ATOM 871 O O . THR A 1 114 ? 6.837 -11.868 5.633 1.00 95.00 114 THR A O 1
ATOM 874 N N . TYR A 1 115 ? 7.667 -11.530 3.575 1.00 95.94 115 TYR A N 1
ATOM 875 C CA . TYR A 1 115 ? 6.408 -11.357 2.858 1.00 95.94 115 TYR A CA 1
ATOM 876 C C . TYR A 1 115 ? 6.372 -12.270 1.625 1.00 95.94 115 TYR A C 1
ATOM 878 O O . TYR A 1 115 ? 7.411 -12.673 1.095 1.00 95.94 115 TYR A O 1
ATOM 886 N N . GLY A 1 116 ? 5.166 -12.610 1.177 1.00 95.50 116 GLY A N 1
ATOM 887 C CA . GLY A 1 116 ? 4.941 -13.290 -0.097 1.00 95.50 116 GLY A CA 1
ATOM 888 C C . GLY A 1 116 ? 4.671 -12.292 -1.217 1.00 95.50 116 GLY A C 1
ATOM 889 O O . GLY A 1 116 ? 4.284 -11.157 -0.951 1.00 95.50 116 GLY A O 1
ATOM 890 N N . TYR A 1 117 ? 4.840 -12.713 -2.465 1.00 96.06 117 TYR A N 1
ATOM 891 C CA . TYR A 1 117 ? 4.386 -11.940 -3.615 1.00 96.06 117 TYR A CA 1
ATOM 892 C C . TYR A 1 117 ? 4.088 -12.849 -4.804 1.00 96.06 117 TYR A C 1
ATOM 894 O O . TYR A 1 117 ? 4.673 -13.926 -4.943 1.00 96.06 117 TYR A O 1
ATOM 902 N N . ARG A 1 118 ? 3.202 -12.389 -5.685 1.00 96.06 118 ARG A N 1
ATOM 903 C CA . ARG A 1 118 ? 2.881 -13.050 -6.951 1.00 96.06 118 ARG A CA 1
ATOM 904 C C . ARG A 1 118 ? 2.563 -12.033 -8.037 1.00 96.06 118 ARG A C 1
ATOM 906 O O . ARG A 1 118 ? 2.167 -10.908 -7.745 1.00 96.06 118 ARG A O 1
ATOM 913 N N . VAL A 1 119 ? 2.667 -12.465 -9.289 1.00 97.69 119 VAL A N 1
ATOM 914 C CA . VAL A 1 119 ? 2.047 -11.740 -10.403 1.00 97.69 119 VAL A CA 1
ATOM 915 C C . VAL A 1 119 ? 0.532 -11.822 -10.222 1.00 97.69 119 VAL A C 1
ATOM 917 O O . VAL A 1 119 ? -0.020 -12.922 -10.179 1.00 97.69 119 VAL A O 1
ATOM 920 N N . TYR A 1 120 ? -0.123 -10.670 -10.099 1.00 97.88 120 TYR A N 1
ATOM 921 C CA . TYR A 1 120 ? -1.578 -10.573 -9.992 1.00 97.88 120 TYR A CA 1
ATOM 922 C C . TYR A 1 120 ? -2.216 -10.395 -11.371 1.00 97.88 120 TYR A C 1
ATOM 924 O O . TYR A 1 120 ? -3.165 -11.098 -11.718 1.00 97.88 120 TYR A O 1
ATOM 932 N N . ALA A 1 121 ? -1.643 -9.510 -12.187 1.00 97.81 121 ALA A N 1
ATOM 933 C CA . ALA A 1 121 ? -2.015 -9.314 -13.579 1.00 97.81 121 ALA A CA 1
ATOM 934 C C . ALA A 1 121 ? -0.765 -9.054 -14.428 1.00 97.81 121 ALA A C 1
ATOM 936 O O . ALA A 1 121 ? 0.244 -8.551 -13.945 1.00 97.81 121 ALA A O 1
ATOM 937 N N . ALA A 1 122 ? -0.830 -9.416 -15.705 1.00 97.62 122 ALA A N 1
ATOM 938 C CA . ALA A 1 122 ? 0.247 -9.198 -16.661 1.00 97.62 122 ALA A CA 1
ATOM 939 C C . ALA A 1 122 ? -0.336 -8.790 -18.011 1.00 97.62 122 ALA A C 1
ATOM 941 O O . ALA A 1 122 ? -1.507 -9.062 -18.286 1.00 97.62 122 ALA A O 1
ATOM 942 N N . GLN A 1 123 ? 0.506 -8.212 -18.872 1.00 96.88 123 GLN A N 1
ATOM 943 C CA . GLN A 1 123 ? 0.091 -7.660 -20.169 1.00 96.88 123 GLN A CA 1
ATOM 944 C C . GLN A 1 123 ? -0.930 -6.521 -20.007 1.00 96.88 123 GLN A C 1
ATOM 946 O O . GLN A 1 123 ? -1.793 -6.326 -20.865 1.00 96.88 123 GLN A O 1
ATOM 951 N N . ILE A 1 124 ? -0.833 -5.792 -18.895 1.00 97.56 124 ILE A N 1
ATOM 952 C CA . ILE A 1 124 ? -1.550 -4.537 -18.672 1.00 97.56 124 ILE A CA 1
ATOM 953 C C . ILE A 1 124 ? -0.720 -3.374 -19.225 1.00 97.56 124 ILE A C 1
ATOM 955 O O . ILE A 1 124 ? 0.415 -3.564 -19.656 1.00 97.56 124 ILE A O 1
ATOM 959 N N . ALA A 1 125 ? -1.308 -2.187 -19.277 1.00 97.00 125 ALA A N 1
ATOM 960 C CA . ALA A 1 125 ? -0.599 -0.957 -19.596 1.00 97.00 125 ALA A CA 1
ATOM 961 C C . ALA A 1 125 ? -1.221 0.153 -18.758 1.00 97.00 125 ALA A C 1
ATOM 963 O O . ALA A 1 125 ? -2.347 0.566 -19.042 1.00 97.00 125 ALA A O 1
ATOM 964 N N . GLU A 1 126 ? -0.502 0.606 -17.741 1.00 96.12 126 GLU A N 1
ATOM 965 C CA . GLU A 1 126 ? -0.968 1.606 -16.784 1.00 96.12 126 GLU A CA 1
ATOM 966 C C . GLU A 1 126 ? -0.033 2.818 -16.728 1.00 96.12 126 GLU A C 1
ATOM 968 O O . GLU A 1 126 ? 1.054 2.840 -17.319 1.00 96.12 126 GLU A O 1
ATOM 973 N N . GLY A 1 127 ? -0.527 3.902 -16.135 1.00 98.00 127 GLY A N 1
ATOM 974 C CA . GLY A 1 127 ? 0.240 5.121 -15.946 1.00 98.00 127 GLY A CA 1
ATOM 975 C C . GLY A 1 1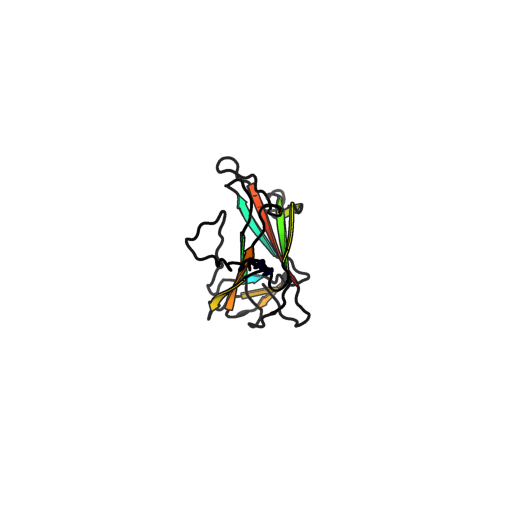27 ? 1.195 4.999 -14.767 1.00 98.00 127 GLY A C 1
ATOM 976 O O . GLY A 1 127 ? 0.909 4.322 -13.793 1.00 98.00 127 GLY A O 1
ATOM 977 N N . TRP A 1 128 ? 2.295 5.739 -14.817 1.00 98.38 128 TRP A N 1
ATOM 978 C CA . TRP A 1 128 ? 3.218 5.864 -13.695 1.00 98.38 128 TRP A CA 1
ATOM 979 C C . TRP A 1 128 ? 3.372 7.321 -13.300 1.00 98.38 128 TRP A C 1
ATOM 981 O O . TRP A 1 128 ? 3.734 8.161 -14.132 1.00 98.38 128 TRP A O 1
ATOM 991 N N . MET A 1 129 ? 3.145 7.627 -12.028 1.00 98.12 129 MET A N 1
ATOM 992 C CA . MET A 1 129 ? 3.277 8.968 -11.479 1.00 98.12 129 MET A CA 1
ATOM 993 C C . MET A 1 129 ? 4.465 9.060 -10.522 1.00 98.12 129 MET A C 1
ATOM 995 O O . MET A 1 129 ? 4.575 8.312 -9.551 1.00 98.12 129 MET A O 1
ATOM 999 N N . VAL A 1 130 ? 5.328 10.055 -10.746 1.00 97.31 130 VAL A N 1
ATOM 1000 C CA . VAL A 1 130 ? 6.274 10.533 -9.729 1.00 97.31 130 VAL A CA 1
ATOM 1001 C C . VAL A 1 130 ? 5.791 11.906 -9.264 1.00 97.31 130 VAL A C 1
ATOM 1003 O O . VAL A 1 130 ? 5.953 12.891 -9.995 1.00 97.31 130 VAL A O 1
ATOM 1006 N N . PRO A 1 131 ? 5.182 11.997 -8.068 1.00 94.44 131 PRO A N 1
ATOM 1007 C CA . PRO A 1 131 ? 4.632 13.253 -7.591 1.00 94.44 131 PRO A CA 1
ATOM 1008 C C . PRO A 1 131 ? 5.691 14.366 -7.471 1.00 94.44 131 PRO A C 1
ATOM 1010 O O . PRO A 1 131 ? 6.848 14.090 -7.121 1.00 94.44 131 PRO A O 1
ATOM 1013 N N . PRO A 1 132 ? 5.301 15.637 -7.684 1.00 93.31 132 PRO A N 1
ATOM 1014 C CA . PRO A 1 132 ? 3.945 16.072 -8.044 1.00 93.31 132 PRO A CA 1
ATOM 1015 C C . PRO A 1 132 ? 3.646 16.110 -9.556 1.00 93.31 132 PRO A C 1
ATOM 1017 O O . PRO A 1 132 ? 2.476 16.084 -9.919 1.00 93.31 132 PRO A O 1
ATOM 1020 N N . ASP A 1 133 ? 4.657 16.156 -10.431 1.00 92.69 133 ASP A N 1
ATOM 1021 C CA . ASP A 1 133 ? 4.458 16.665 -11.803 1.00 92.69 133 ASP A CA 1
ATOM 1022 C C . ASP A 1 133 ? 4.833 15.686 -12.932 1.00 92.69 133 ASP A C 1
ATOM 1024 O O . ASP A 1 133 ? 4.675 16.017 -14.109 1.00 92.69 133 ASP A O 1
ATOM 1028 N N . ILE A 1 134 ? 5.370 14.502 -12.621 1.00 96.50 134 ILE A N 1
ATOM 1029 C CA . ILE A 1 134 ? 5.826 13.549 -13.644 1.00 96.50 134 ILE A CA 1
ATOM 1030 C C . ILE A 1 134 ? 4.770 12.466 -13.843 1.00 96.50 134 ILE A C 1
ATOM 1032 O O . ILE A 1 134 ? 4.386 11.789 -12.892 1.00 96.50 134 ILE A O 1
ATOM 1036 N N . TYR A 1 135 ? 4.386 12.262 -15.101 1.00 97.56 135 TYR A N 1
ATOM 1037 C CA . TYR A 1 135 ? 3.514 11.180 -15.546 1.00 97.56 135 TYR A CA 1
ATOM 1038 C C . TYR A 1 135 ? 4.111 10.494 -16.781 1.00 97.56 135 TYR A C 1
ATOM 1040 O O . TYR A 1 135 ? 4.566 11.170 -17.709 1.00 97.56 135 TYR A O 1
ATOM 1048 N N . LEU A 1 136 ? 4.107 9.162 -16.793 1.00 97.69 136 LEU A N 1
ATOM 1049 C CA . LEU A 1 136 ? 4.587 8.315 -17.885 1.00 97.69 136 LEU A CA 1
ATOM 1050 C C . LEU A 1 136 ? 3.502 7.306 -18.272 1.00 97.69 136 LEU A C 1
ATOM 1052 O O . LEU A 1 136 ? 2.755 6.846 -17.415 1.00 97.69 136 LEU A O 1
ATOM 1056 N N . PHE A 1 137 ? 3.431 6.955 -19.556 1.00 97.19 137 PHE A N 1
ATOM 1057 C CA . PHE A 1 137 ? 2.539 5.903 -20.040 1.00 97.19 137 PHE A CA 1
ATOM 1058 C C . PHE A 1 137 ? 3.139 5.187 -21.269 1.00 97.19 137 PHE A C 1
ATOM 1060 O O . PHE A 1 137 ? 3.503 5.872 -22.235 1.00 97.19 137 PHE A O 1
ATOM 1067 N N . PRO A 1 138 ? 3.195 3.841 -21.287 1.00 96.06 138 PRO A N 1
ATOM 1068 C CA . PRO A 1 138 ? 2.999 2.965 -20.128 1.00 96.06 138 PRO A CA 1
ATOM 1069 C C . PRO A 1 138 ? 4.157 3.105 -19.124 1.00 96.06 138 PRO A C 1
ATOM 1071 O O . PRO A 1 138 ? 5.281 3.435 -19.513 1.00 96.06 138 PRO A O 1
ATOM 1074 N N . GLY A 1 139 ? 3.873 2.883 -17.843 1.00 96.62 139 GLY A N 1
ATOM 1075 C CA . GLY A 1 139 ? 4.877 2.765 -16.783 1.00 96.62 139 GLY A CA 1
ATOM 1076 C C . GLY A 1 139 ? 5.547 1.394 -16.753 1.00 96.62 139 GLY A C 1
ATOM 1077 O O . GLY A 1 139 ? 6.771 1.291 -16.659 1.00 96.62 139 GLY A O 1
ATOM 1078 N N . ASP A 1 140 ? 4.733 0.356 -16.884 1.00 97.38 140 ASP A N 1
ATOM 1079 C CA . ASP A 1 140 ? 5.075 -1.061 -16.780 1.00 97.38 140 ASP A CA 1
ATOM 1080 C C . ASP A 1 140 ? 3.929 -1.912 -17.374 1.00 97.38 140 ASP A C 1
ATOM 1082 O O . ASP A 1 140 ? 2.994 -1.373 -17.983 1.00 97.38 140 ASP A O 1
ATOM 1086 N N . HIS A 1 141 ? 4.032 -3.241 -17.256 1.00 98.12 141 HIS A N 1
ATOM 1087 C CA . HIS A 1 141 ? 3.034 -4.178 -17.780 1.00 98.12 141 HIS A CA 1
ATOM 1088 C C . HIS A 1 141 ? 2.673 -5.311 -16.809 1.00 98.12 141 HIS A C 1
ATOM 1090 O O . HIS A 1 141 ? 2.053 -6.305 -17.234 1.00 98.12 141 HIS A O 1
ATOM 1096 N N . VAL A 1 142 ? 3.085 -5.220 -15.540 1.00 98.31 142 VAL A N 1
ATOM 1097 C CA . VAL A 1 142 ? 2.944 -6.298 -14.553 1.00 98.31 142 VAL A CA 1
ATOM 1098 C C . VAL A 1 142 ? 2.596 -5.732 -13.179 1.00 98.31 142 VAL A C 1
ATOM 1100 O O . VAL A 1 142 ? 3.475 -5.318 -12.425 1.00 98.31 142 VAL A O 1
ATOM 1103 N N . CYS A 1 143 ? 1.330 -5.909 -12.804 1.00 98.38 143 CYS A N 1
ATOM 1104 C CA . CYS A 1 143 ? 0.844 -5.671 -11.453 1.00 98.38 143 CYS A CA 1
ATOM 1105 C C . CYS A 1 143 ? 1.131 -6.886 -10.559 1.00 98.38 143 CYS A C 1
ATOM 1107 O O . CYS A 1 143 ? 0.741 -8.030 -10.850 1.00 98.38 143 CYS A O 1
ATOM 1109 N N . TRP A 1 144 ? 1.790 -6.635 -9.434 1.00 98.25 144 TRP A N 1
ATOM 1110 C CA . TRP A 1 144 ? 2.115 -7.620 -8.410 1.00 98.25 144 TRP A CA 1
ATOM 1111 C C . TRP A 1 144 ? 1.164 -7.490 -7.226 1.00 98.25 144 TRP A C 1
ATOM 1113 O O . TRP A 1 144 ? 0.726 -6.399 -6.885 1.00 98.25 144 TRP A O 1
ATOM 1123 N N . GLN A 1 145 ? 0.886 -8.608 -6.559 1.00 98.19 145 GLN A N 1
ATOM 1124 C CA . GLN A 1 145 ? 0.279 -8.612 -5.232 1.00 98.19 145 GLN A CA 1
ATOM 1125 C C . GLN A 1 145 ? 1.348 -8.996 -4.212 1.00 98.19 145 GLN A C 1
ATOM 1127 O O . GLN A 1 145 ? 1.937 -10.073 -4.325 1.00 98.19 145 GLN A O 1
ATOM 1132 N N . TYR A 1 146 ? 1.568 -8.141 -3.216 1.00 97.81 146 TYR A N 1
ATOM 1133 C CA . TYR A 1 146 ? 2.427 -8.406 -2.063 1.00 97.81 146 TYR A CA 1
ATOM 1134 C C . TYR A 1 146 ? 1.572 -8.747 -0.843 1.00 97.81 146 TYR A C 1
ATOM 1136 O O . TYR A 1 146 ? 0.571 -8.088 -0.572 1.00 97.81 146 TYR A O 1
ATOM 1144 N N . ASN A 1 147 ? 1.980 -9.781 -0.107 1.00 97.75 147 ASN A N 1
ATOM 1145 C CA . ASN A 1 147 ? 1.215 -10.404 0.969 1.00 97.75 147 ASN A CA 1
ATOM 1146 C C . ASN A 1 147 ? 2.015 -10.364 2.278 1.00 97.75 147 ASN A C 1
ATOM 1148 O O . ASN A 1 147 ? 3.010 -11.082 2.429 1.00 97.75 147 ASN A O 1
ATOM 1152 N N . PHE A 1 148 ? 1.562 -9.559 3.236 1.00 97.56 148 PHE A N 1
ATOM 1153 C CA . PHE A 1 148 ? 2.222 -9.345 4.521 1.00 97.56 148 PHE A CA 1
ATOM 1154 C C . PHE A 1 148 ? 1.443 -10.019 5.647 1.00 97.56 148 PHE A C 1
ATOM 1156 O O . PHE A 1 148 ? 0.287 -9.680 5.899 1.00 97.56 148 PHE A O 1
ATOM 1163 N N . PHE A 1 149 ? 2.088 -10.952 6.348 1.00 95.38 149 PHE A N 1
ATOM 1164 C CA . PHE A 1 149 ? 1.517 -11.605 7.525 1.00 95.38 149 PHE A CA 1
ATOM 1165 C C . PHE A 1 149 ? 2.022 -10.948 8.810 1.00 95.38 149 PHE A C 1
ATOM 1167 O O . PHE A 1 149 ? 3.218 -1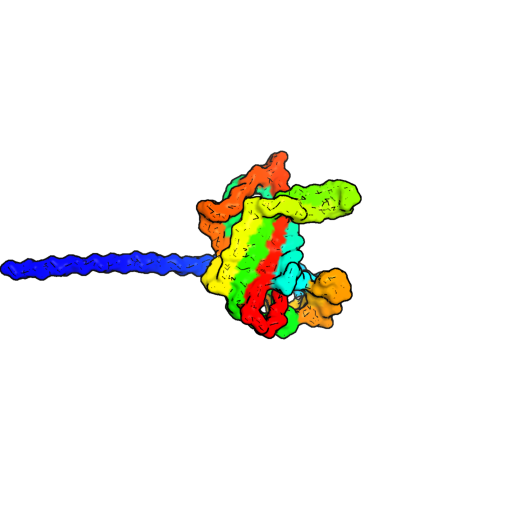0.685 8.961 1.00 95.38 149 PHE A O 1
ATOM 1174 N N . ILE A 1 150 ? 1.112 -10.706 9.750 1.00 96.19 150 ILE A N 1
ATOM 1175 C CA . ILE A 1 150 ? 1.401 -10.050 11.023 1.00 96.19 150 ILE A CA 1
ATOM 1176 C C . ILE A 1 150 ? 0.936 -10.964 12.154 1.00 96.19 150 ILE A C 1
ATOM 1178 O O . ILE A 1 150 ? -0.230 -11.356 12.218 1.00 96.19 150 ILE A O 1
ATOM 1182 N N . ASN A 1 151 ? 1.856 -11.286 13.066 1.00 95.31 151 ASN A N 1
ATOM 1183 C CA . ASN A 1 151 ? 1.521 -12.012 14.286 1.00 95.31 151 ASN A CA 1
ATOM 1184 C C . ASN A 1 151 ? 0.506 -11.207 15.103 1.00 95.31 151 ASN A C 1
ATOM 1186 O O . ASN A 1 151 ? 0.674 -10.004 15.278 1.00 95.31 151 ASN A O 1
ATOM 1190 N N . GLU A 1 152 ? -0.508 -11.874 15.651 1.00 95.19 152 GLU A N 1
ATOM 1191 C CA . GLU A 1 152 ? -1.605 -11.212 16.370 1.00 95.19 152 GLU A CA 1
ATOM 1192 C C . GLU A 1 152 ? -1.125 -10.347 17.550 1.00 95.19 152 GLU A C 1
ATOM 1194 O O . GLU A 1 152 ? -1.681 -9.283 17.797 1.00 95.19 152 GLU A O 1
ATOM 1199 N N . GLU A 1 153 ? -0.040 -10.743 18.223 1.00 96.12 153 GLU A N 1
ATOM 1200 C CA . GLU A 1 153 ? 0.575 -9.992 19.332 1.00 96.12 153 GLU A CA 1
ATOM 1201 C C . GLU A 1 153 ? 1.201 -8.654 18.902 1.00 96.12 153 GLU A C 1
ATOM 1203 O O . GLU A 1 153 ? 1.377 -7.752 19.719 1.00 96.12 153 GLU A O 1
ATOM 1208 N N . GLU A 1 154 ? 1.544 -8.528 17.621 1.00 96.50 154 GLU A N 1
ATOM 1209 C CA . GLU A 1 154 ? 2.127 -7.330 17.015 1.00 96.50 154 GLU A CA 1
ATOM 1210 C C . GLU A 1 154 ? 1.111 -6.575 16.150 1.00 96.50 154 GLU A C 1
ATOM 1212 O O . GLU A 1 154 ? 1.424 -5.501 15.638 1.00 96.50 154 GLU A O 1
ATOM 1217 N N . ALA A 1 155 ? -0.078 -7.143 15.935 1.00 97.81 155 ALA A N 1
ATOM 1218 C CA . ALA A 1 155 ? -1.076 -6.618 15.021 1.00 97.81 155 ALA A CA 1
ATOM 1219 C C . ALA A 1 155 ? -1.705 -5.325 15.544 1.00 97.81 155 ALA A C 1
ATOM 1221 O O . ALA A 1 155 ? -1.971 -5.161 16.736 1.00 97.81 155 ALA A O 1
ATOM 1222 N N . PHE A 1 156 ? -2.011 -4.411 14.624 1.00 98.56 156 PHE A N 1
ATOM 1223 C CA . PHE A 1 156 ? -2.810 -3.243 14.962 1.00 98.56 156 PHE A CA 1
ATOM 1224 C C . PHE A 1 156 ? -4.242 -3.669 15.301 1.00 98.56 156 PHE A C 1
ATOM 1226 O O . PHE A 1 156 ? -4.914 -4.310 14.489 1.00 98.56 156 PHE A O 1
ATOM 1233 N N . TRP A 1 157 ? -4.710 -3.302 16.493 1.00 98.50 157 TRP A N 1
ATOM 1234 C CA . TRP A 1 157 ? -6.080 -3.555 16.924 1.00 98.50 157 TRP A CA 1
ATOM 1235 C C . TRP A 1 157 ? -7.001 -2.430 16.456 1.00 98.50 157 TRP A C 1
ATOM 1237 O O . TRP A 1 157 ? -6.873 -1.288 16.895 1.00 98.50 157 TRP A O 1
ATOM 1247 N N . GLN A 1 158 ? -7.950 -2.752 15.581 1.00 98.00 158 GLN A N 1
ATOM 1248 C CA . GLN A 1 158 ? -8.937 -1.789 15.108 1.00 98.00 158 GLN A CA 1
ATOM 1249 C C . GLN A 1 158 ? -10.146 -1.729 16.040 1.00 98.00 158 GLN A C 1
ATOM 1251 O O . GLN A 1 158 ? -10.587 -2.754 16.563 1.00 98.00 158 GLN A O 1
ATOM 1256 N N . GLU A 1 159 ? -10.734 -0.542 16.179 1.00 98.19 159 GLU A N 1
ATOM 1257 C CA . GLU A 1 159 ? -11.834 -0.288 17.124 1.00 98.19 159 GLU A CA 1
ATOM 1258 C C . GLU A 1 159 ? -13.178 0.024 16.447 1.00 98.19 159 GLU A C 1
ATOM 1260 O O . GLU A 1 159 ? -14.198 0.155 17.121 1.00 98.19 159 GLU A O 1
ATOM 1265 N N . GLY A 1 160 ? -13.210 0.124 15.114 1.00 98.12 160 GLY A N 1
ATOM 1266 C CA . GLY A 1 160 ? -14.438 0.434 14.384 1.00 98.12 160 GLY A CA 1
ATOM 1267 C C . GLY A 1 160 ? -15.489 -0.673 14.499 1.00 98.12 160 GLY A C 1
ATOM 1268 O O . GLY A 1 160 ? -15.172 -1.856 14.629 1.00 98.12 160 GLY A O 1
ATOM 1269 N N . THR A 1 161 ? -16.758 -0.285 14.429 1.00 98.19 161 THR A N 1
ATOM 1270 C CA . THR A 1 161 ? -17.921 -1.189 14.427 1.00 98.19 161 THR A CA 1
ATOM 1271 C C . THR A 1 161 ? -18.908 -0.763 13.338 1.00 98.19 161 THR A C 1
ATOM 1273 O O . THR A 1 161 ? -18.800 0.356 12.835 1.00 98.19 161 THR A O 1
ATOM 1276 N N . PRO A 1 162 ? -19.936 -1.564 12.996 1.00 97.69 162 PRO A N 1
ATOM 1277 C CA . PRO A 1 162 ? -20.916 -1.139 11.996 1.00 97.69 162 PRO A CA 1
ATOM 1278 C C . PRO A 1 162 ? -21.711 0.110 12.415 1.00 97.69 162 PRO A C 1
ATOM 1280 O O . PRO A 1 162 ? -22.152 0.874 11.563 1.00 97.69 162 PRO A O 1
ATOM 1283 N N . GLY A 1 163 ? -21.904 0.329 13.724 1.00 98.19 163 GLY A N 1
ATOM 1284 C CA . GLY A 1 163 ? -22.616 1.498 14.257 1.00 98.19 163 GLY A CA 1
ATOM 1285 C C . GLY A 1 163 ? -21.729 2.722 14.503 1.00 98.19 163 GLY A C 1
ATOM 1286 O O . GLY A 1 163 ? -22.245 3.831 14.631 1.00 98.19 163 GLY A O 1
ATOM 1287 N N . GLN A 1 164 ? -20.414 2.525 14.587 1.00 97.94 164 GLN A N 1
ATOM 1288 C CA . GLN A 1 164 ? -19.406 3.566 14.790 1.00 97.94 164 GLN A CA 1
ATOM 1289 C C . GLN A 1 164 ? -18.160 3.198 13.974 1.00 97.94 164 GLN A C 1
ATOM 1291 O O . GLN A 1 164 ? -17.203 2.651 14.530 1.00 97.94 164 GLN A O 1
ATOM 1296 N N . PRO A 1 165 ? -18.193 3.400 12.646 1.00 98.12 165 PRO A N 1
ATOM 1297 C CA . PRO A 1 165 ? -17.051 3.090 11.805 1.00 98.12 165 PRO A CA 1
ATOM 1298 C C . PRO A 1 165 ? -15.912 4.080 12.057 1.00 98.12 165 PRO A C 1
ATOM 1300 O O . PRO A 1 165 ? -16.149 5.237 12.407 1.00 98.12 165 PRO A O 1
ATOM 1303 N N . ILE A 1 166 ? -14.676 3.628 11.856 1.00 98.50 166 ILE A N 1
ATOM 1304 C CA . ILE A 1 166 ? -13.469 4.453 11.986 1.00 98.50 166 ILE A CA 1
ATOM 1305 C C . ILE A 1 166 ? -12.691 4.371 10.678 1.00 98.50 166 ILE A C 1
ATOM 1307 O O . ILE A 1 166 ? -12.514 3.279 10.146 1.00 98.50 166 ILE A O 1
ATOM 1311 N N . ILE A 1 167 ? -12.231 5.510 10.165 1.00 98.56 167 ILE A N 1
ATOM 1312 C CA . ILE A 1 167 ? -11.315 5.557 9.024 1.00 98.56 167 ILE A CA 1
ATOM 1313 C C . ILE A 1 167 ? -9.885 5.506 9.562 1.00 98.56 167 ILE A C 1
ATOM 1315 O O . ILE A 1 167 ? -9.539 6.215 10.511 1.00 98.56 167 ILE A O 1
ATOM 1319 N N . TYR A 1 168 ? -9.069 4.656 8.955 1.00 98.75 168 TYR A N 1
ATOM 1320 C CA . TYR A 1 168 ? -7.625 4.615 9.147 1.00 98.75 168 TYR A CA 1
ATOM 1321 C C . TYR A 1 168 ? -6.941 4.826 7.798 1.00 98.75 168 TYR A C 1
ATOM 1323 O O . TYR A 1 168 ? -7.575 4.691 6.758 1.00 98.75 168 TYR A O 1
ATOM 1331 N N . TRP A 1 169 ? -5.649 5.130 7.823 1.00 98.75 169 TRP A N 1
ATOM 1332 C CA . TRP A 1 169 ? -4.816 5.229 6.625 1.00 98.75 169 TRP A CA 1
ATOM 1333 C C . TRP A 1 169 ? -3.730 4.165 6.662 1.00 98.75 169 TRP A C 1
ATOM 1335 O O . TRP A 1 169 ? -3.181 3.910 7.735 1.00 98.75 169 TRP A O 1
ATOM 1345 N N . LEU A 1 170 ? -3.445 3.545 5.519 1.00 98.75 170 LEU A N 1
ATOM 1346 C CA . LEU A 1 170 ? -2.331 2.624 5.331 1.00 98.75 170 LEU A CA 1
ATOM 1347 C C . LEU A 1 170 ? -1.280 3.292 4.450 1.00 98.75 170 LEU A C 1
ATOM 1349 O O . LEU A 1 170 ? -1.528 3.542 3.274 1.00 98.75 170 LEU A O 1
ATOM 1353 N N . ASP A 1 171 ? -0.106 3.510 5.023 1.00 98.38 171 ASP A N 1
ATOM 1354 C CA . ASP A 1 171 ? 1.067 4.029 4.338 1.00 98.38 171 ASP A CA 1
ATOM 1355 C C . ASP A 1 171 ? 1.946 2.866 3.854 1.00 98.38 171 ASP A C 1
ATOM 1357 O O . ASP A 1 171 ? 2.139 1.871 4.564 1.00 98.38 171 ASP A O 1
ATOM 1361 N N . VAL A 1 172 ? 2.526 3.024 2.665 1.00 98.44 172 VAL A N 1
ATOM 1362 C CA . VAL A 1 172 ? 3.479 2.106 2.040 1.00 98.44 172 VAL A CA 1
ATOM 1363 C C . VAL A 1 172 ? 4.723 2.883 1.619 1.00 98.44 172 VAL A C 1
ATOM 1365 O O . VAL A 1 172 ? 4.645 3.911 0.941 1.00 98.44 172 VAL A O 1
ATOM 1368 N N . GLN A 1 173 ? 5.888 2.347 1.973 1.00 98.50 173 GLN A N 1
ATOM 1369 C CA . GLN A 1 173 ? 7.169 2.758 1.415 1.00 98.50 173 GLN A CA 1
ATOM 1370 C C . GLN A 1 173 ? 8.012 1.538 1.050 1.00 98.50 173 GLN A C 1
ATOM 1372 O O . GLN A 1 173 ? 8.173 0.616 1.849 1.00 98.50 173 GLN A O 1
ATOM 1377 N N . ALA A 1 174 ? 8.592 1.564 -0.145 1.00 98.25 174 ALA A N 1
ATOM 1378 C CA . ALA A 1 174 ? 9.588 0.607 -0.603 1.00 98.25 174 ALA A CA 1
ATOM 1379 C C . ALA A 1 174 ? 11.003 1.190 -0.457 1.00 98.25 174 ALA A C 1
ATOM 1381 O O . ALA A 1 174 ? 11.284 2.313 -0.881 1.00 98.25 174 ALA A O 1
ATOM 1382 N N . ILE A 1 175 ? 11.911 0.396 0.099 1.00 97.62 175 ILE A N 1
ATOM 1383 C CA . ILE A 1 175 ? 13.336 0.703 0.226 1.00 97.62 175 ILE A CA 1
ATOM 1384 C C . ILE A 1 175 ? 14.096 -0.311 -0.627 1.00 97.62 175 ILE A C 1
ATOM 1386 O O . ILE A 1 175 ? 14.046 -1.517 -0.380 1.00 97.62 175 ILE A O 1
ATOM 1390 N N . GLY A 1 176 ? 14.753 0.182 -1.677 1.00 89.31 176 GLY A N 1
ATOM 1391 C CA . GLY A 1 176 ? 15.499 -0.656 -2.614 1.00 89.31 176 GLY A CA 1
ATOM 1392 C C . GLY A 1 176 ? 16.874 -1.055 -2.079 1.00 89.31 176 GLY A C 1
ATOM 1393 O O . GLY A 1 176 ? 17.430 -0.405 -1.197 1.00 89.31 176 GLY A O 1
ATOM 1394 N N . SER A 1 177 ? 17.490 -2.078 -2.678 1.00 86.69 177 SER A N 1
ATOM 1395 C CA . SER A 1 177 ? 18.839 -2.532 -2.296 1.00 86.69 177 SER A CA 1
ATOM 1396 C C . SER A 1 177 ? 19.970 -1.743 -2.982 1.00 86.69 177 SER A C 1
ATOM 1398 O O . SER A 1 177 ? 21.146 -2.096 -2.885 1.00 86.69 177 SER A O 1
ATOM 1400 N N . GLY A 1 178 ? 19.622 -0.653 -3.680 1.00 83.19 178 GLY A N 1
ATOM 1401 C CA . GLY A 1 178 ? 20.545 0.189 -4.449 1.00 83.19 178 GLY A CA 1
ATOM 1402 C C . GLY A 1 178 ? 20.571 -0.091 -5.958 1.00 83.19 178 GLY A C 1
ATOM 1403 O O . GLY A 1 178 ? 21.417 0.460 -6.658 1.00 83.19 178 GLY A O 1
ATOM 1404 N N . THR A 1 179 ? 19.652 -0.909 -6.481 1.00 87.25 179 THR A N 1
ATOM 1405 C CA . THR A 1 179 ? 19.546 -1.220 -7.924 1.00 87.25 179 THR A CA 1
ATOM 1406 C C . THR A 1 179 ? 19.001 -0.065 -8.772 1.00 87.25 179 THR A C 1
ATOM 1408 O O . THR A 1 179 ? 19.200 -0.044 -9.985 1.00 87.25 179 THR A O 1
ATOM 1411 N N . GLY A 1 180 ? 18.316 0.898 -8.148 1.00 92.38 180 GLY A N 1
ATOM 1412 C CA . GLY A 1 180 ? 17.606 1.983 -8.833 1.00 92.38 180 GLY A CA 1
ATOM 1413 C C . GLY A 1 180 ? 16.203 1.609 -9.328 1.00 92.38 180 GLY A C 1
ATOM 1414 O O . GLY A 1 180 ? 15.533 2.465 -9.907 1.00 92.38 180 GLY A O 1
ATOM 1415 N N . ALA A 1 181 ? 15.756 0.372 -9.085 1.00 96.56 181 ALA A N 1
ATOM 1416 C CA . ALA A 1 181 ? 14.376 -0.057 -9.291 1.00 96.56 181 ALA A CA 1
ATOM 1417 C C . ALA A 1 181 ? 13.402 0.802 -8.468 1.00 96.56 181 ALA A C 1
ATOM 1419 O O . ALA A 1 181 ? 13.720 1.222 -7.352 1.00 96.56 181 ALA A O 1
ATOM 1420 N N . GLN A 1 182 ? 12.224 1.077 -9.030 1.00 97.56 182 GLN A N 1
ATOM 1421 C CA . GLN A 1 182 ? 11.196 1.898 -8.391 1.00 97.56 182 GLN A CA 1
ATOM 1422 C C . GLN A 1 182 ? 9.887 1.126 -8.330 1.00 97.56 182 GLN A C 1
ATOM 1424 O O . GLN A 1 182 ? 9.475 0.543 -9.328 1.00 97.56 182 GLN A O 1
ATOM 1429 N N . PHE A 1 183 ? 9.267 1.168 -7.161 1.00 98.25 183 PHE A N 1
ATOM 1430 C CA . PHE A 1 183 ? 7.975 0.596 -6.821 1.00 98.25 183 PHE A CA 1
ATOM 1431 C C . PHE A 1 183 ? 6.935 1.714 -6.710 1.00 98.25 183 PHE A C 1
ATOM 1433 O O . PHE A 1 183 ? 7.264 2.821 -6.252 1.00 98.25 183 PHE A O 1
ATOM 1440 N N . GLY A 1 184 ? 5.711 1.424 -7.132 1.00 96.75 184 GLY A N 1
ATOM 1441 C CA . GLY A 1 184 ? 4.583 2.347 -7.166 1.00 96.75 184 GLY A CA 1
ATOM 1442 C C . GLY A 1 184 ? 3.259 1.612 -7.150 1.00 96.75 184 GLY A C 1
ATOM 1443 O O . GLY A 1 184 ? 3.292 0.366 -7.280 1.00 96.75 184 GLY A O 1
#

Sequence (184 aa):
MRRTVASFAALLLLAALASADWDPGQPAKWVQVPDLSTTGIDVKATEPYILADDFLCTETGPITGIHIWGSWLNDVVEPNVTFILSIHADIPAGPLPYSRPGQVLWTKTFEPGTYGYRVYAAQIAEGWMVPPDIYLFPGDHVCWQYNFFINEEEAFWQEGTPG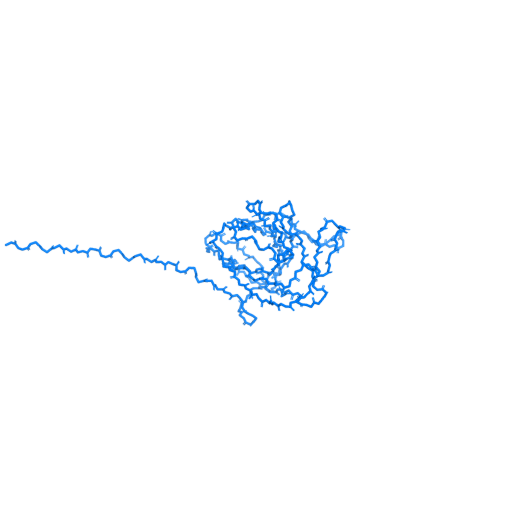QPIIYWLDVQAIGSGTGAQFG